Protein AF-A0A345NLR8-F1 (afdb_monomer_lite)

Structure (mmCIF, N/CA/C/O backbone):
data_AF-A0A345NLR8-F1
#
_entry.id   AF-A0A345NLR8-F1
#
loop_
_atom_site.group_PDB
_atom_site.id
_atom_site.type_symbol
_atom_site.label_atom_id
_atom_site.label_alt_id
_atom_site.label_comp_id
_atom_site.label_asym_id
_atom_site.label_entity_id
_atom_site.label_seq_id
_atom_site.pdbx_PDB_ins_code
_atom_site.Cartn_x
_atom_site.Cartn_y
_atom_site.Cartn_z
_atom_site.occupancy
_atom_site.B_iso_or_equiv
_atom_site.auth_seq_id
_atom_site.auth_comp_id
_atom_site.auth_asym_id
_atom_site.auth_atom_id
_atom_site.pdbx_PDB_model_num
ATOM 1 N N . MET A 1 1 ? 1.409 -66.056 56.161 1.00 39.25 1 MET A N 1
ATOM 2 C CA . MET A 1 1 ? 2.559 -65.195 56.512 1.00 39.25 1 MET A CA 1
ATOM 3 C C . MET A 1 1 ? 3.276 -64.847 55.218 1.00 39.25 1 MET A C 1
ATOM 5 O O . MET A 1 1 ? 3.763 -65.780 54.603 1.00 39.25 1 MET A O 1
ATOM 9 N N . GLY A 1 2 ? 3.352 -63.628 54.696 1.00 41.88 2 GLY A N 1
ATOM 10 C CA . GLY A 1 2 ? 2.744 -62.315 54.967 1.00 41.88 2 GLY A CA 1
ATOM 11 C C . GLY A 1 2 ? 2.538 -61.654 53.585 1.00 41.88 2 GLY A C 1
ATOM 12 O O . GLY A 1 2 ? 3.220 -62.029 52.636 1.00 41.88 2 GLY A O 1
ATOM 13 N N . ASP A 1 3 ? 1.421 -60.977 53.329 1.00 42.25 3 ASP A N 1
ATOM 14 C CA . ASP A 1 3 ? 1.178 -59.548 53.597 1.00 42.25 3 ASP A CA 1
ATOM 15 C C . ASP A 1 3 ? 2.163 -58.587 52.909 1.00 42.25 3 ASP A C 1
ATOM 17 O O . ASP A 1 3 ? 3.326 -58.572 53.297 1.00 42.25 3 ASP A O 1
ATOM 21 N N . ARG A 1 4 ? 1.589 -57.773 51.991 1.00 43.09 4 ARG A N 1
ATOM 22 C CA . ARG A 1 4 ? 1.799 -56.318 51.771 1.00 43.09 4 ARG A CA 1
ATOM 23 C C . ARG A 1 4 ? 3.220 -55.820 51.469 1.00 43.09 4 ARG A C 1
ATOM 25 O O . ARG A 1 4 ? 4.200 -56.389 51.905 1.00 43.09 4 ARG A O 1
ATOM 32 N N . ASP A 1 5 ? 3.482 -54.721 50.785 1.00 43.28 5 ASP A N 1
ATOM 33 C CA . ASP A 1 5 ? 2.782 -53.670 50.048 1.00 43.28 5 ASP A CA 1
ATOM 34 C C . ASP A 1 5 ? 3.920 -53.069 49.194 1.00 43.28 5 ASP A C 1
ATOM 36 O O . ASP A 1 5 ? 5.037 -52.973 49.690 1.00 43.28 5 ASP A O 1
ATOM 40 N N . GLU A 1 6 ? 3.686 -52.657 47.949 1.00 46.59 6 GLU A N 1
ATOM 41 C CA . GLU A 1 6 ? 4.057 -51.295 47.534 1.00 46.59 6 GLU A CA 1
ATOM 42 C C . GLU A 1 6 ? 3.595 -51.006 46.107 1.00 46.59 6 GLU A C 1
ATOM 44 O O . GLU A 1 6 ? 4.008 -51.600 45.110 1.00 46.59 6 GLU A O 1
ATOM 49 N N . MET A 1 7 ? 2.682 -50.046 46.064 1.00 44.41 7 MET A N 1
ATOM 50 C CA . MET A 1 7 ? 2.182 -49.369 44.892 1.00 44.41 7 MET A CA 1
ATOM 51 C C . MET A 1 7 ? 3.277 -48.462 44.328 1.00 44.41 7 MET A C 1
ATOM 53 O O . MET A 1 7 ? 3.795 -47.598 45.024 1.00 44.41 7 MET A O 1
ATOM 57 N N . GLY A 1 8 ? 3.531 -48.583 43.030 1.00 35.94 8 GLY A N 1
ATOM 58 C CA . GLY A 1 8 ? 4.193 -47.561 42.224 1.00 35.94 8 GLY A CA 1
ATOM 59 C C . GLY A 1 8 ? 3.226 -47.009 41.183 1.00 35.94 8 GLY A C 1
ATOM 60 O O . GLY A 1 8 ? 3.467 -47.134 39.986 1.00 35.94 8 GLY A O 1
ATOM 61 N N . ALA A 1 9 ? 2.098 -46.453 41.631 1.00 44.59 9 ALA A N 1
ATOM 62 C CA . ALA A 1 9 ? 1.168 -45.710 40.787 1.00 44.59 9 ALA A CA 1
ATOM 63 C C . ALA A 1 9 ? 1.793 -44.357 40.399 1.00 44.59 9 ALA A C 1
ATOM 65 O O . ALA A 1 9 ? 1.545 -43.329 41.022 1.00 44.59 9 ALA A O 1
ATOM 66 N N . GLY A 1 10 ? 2.629 -44.362 39.361 1.00 35.00 10 GLY A N 1
ATOM 67 C CA . GLY A 1 10 ? 3.091 -43.153 38.689 1.00 35.00 10 GLY A CA 1
ATOM 68 C C . GLY A 1 10 ? 2.010 -42.628 37.752 1.00 35.00 10 GLY A C 1
ATOM 69 O O . GLY A 1 10 ? 2.010 -42.939 36.562 1.00 35.00 10 GLY A O 1
ATOM 70 N N . GLY A 1 11 ? 1.077 -41.845 38.295 1.00 39.94 11 GLY A N 1
ATOM 71 C CA . GLY A 1 11 ? 0.142 -41.049 37.508 1.00 39.94 11 GLY A CA 1
ATOM 72 C C . GLY A 1 11 ? 0.908 -40.108 36.581 1.00 39.94 11 GLY A C 1
ATOM 73 O O . GLY A 1 11 ? 1.492 -39.121 37.023 1.00 39.94 11 GLY A O 1
ATOM 74 N N . ARG A 1 12 ? 0.905 -40.405 35.279 1.00 43.03 12 ARG A N 1
ATOM 75 C CA . ARG A 1 12 ? 1.342 -39.458 34.257 1.00 43.03 12 ARG A CA 1
ATOM 76 C C . ARG A 1 12 ? 0.187 -38.489 34.042 1.00 43.03 12 ARG A C 1
ATOM 78 O O . ARG A 1 12 ? -0.763 -38.783 33.322 1.00 43.03 12 ARG A O 1
ATOM 85 N N . ALA A 1 13 ? 0.251 -37.368 34.753 1.00 38.25 13 ALA A N 1
ATOM 86 C CA . ALA A 1 13 ? -0.569 -36.202 34.481 1.00 38.25 13 ALA A CA 1
ATOM 87 C C . ALA A 1 13 ? -0.490 -35.890 32.980 1.00 38.25 13 ALA A C 1
ATOM 89 O O . ALA A 1 13 ? 0.604 -35.781 32.421 1.00 38.25 13 ALA A O 1
ATOM 90 N N . ALA A 1 14 ? -1.650 -35.788 32.333 1.00 43.66 14 ALA A N 1
ATOM 91 C CA . ALA A 1 14 ? -1.771 -35.248 30.992 1.00 43.66 14 ALA A CA 1
ATOM 92 C C . ALA A 1 14 ? -1.303 -33.787 31.036 1.00 43.66 14 ALA A C 1
ATOM 94 O O . ALA A 1 14 ? -2.050 -32.890 31.426 1.00 43.66 14 ALA A O 1
ATOM 95 N N . ALA A 1 15 ? -0.030 -33.562 30.713 1.00 44.69 15 ALA A N 1
ATOM 96 C CA . ALA A 1 15 ? 0.481 -32.237 30.428 1.00 44.69 15 ALA A CA 1
ATOM 97 C C . ALA A 1 15 ? -0.252 -31.752 29.176 1.00 44.69 15 ALA A C 1
ATOM 99 O O . ALA A 1 15 ? -0.143 -32.367 28.118 1.00 44.69 15 ALA A O 1
ATOM 100 N N . GLY A 1 16 ? -1.070 -30.710 29.322 1.00 51.38 16 GLY A N 1
ATOM 101 C CA . GLY A 1 16 ? -1.771 -30.106 28.198 1.00 51.38 16 GLY A CA 1
ATOM 102 C C . GLY A 1 16 ? -0.753 -29.592 27.188 1.00 51.38 16 GLY A C 1
ATOM 103 O O . GLY A 1 16 ? -0.053 -28.622 27.469 1.00 51.38 16 GLY A O 1
ATOM 104 N N . GLU A 1 17 ? -0.657 -30.257 26.040 1.00 64.38 17 GLU A N 1
ATOM 105 C CA . GLU A 1 17 ? 0.145 -29.793 24.915 1.00 64.38 17 GLU A CA 1
ATOM 106 C C . GLU A 1 17 ? -0.401 -28.437 24.456 1.00 64.38 17 GLU A C 1
ATOM 108 O O . GLU A 1 17 ? -1.573 -28.300 24.092 1.00 64.38 17 GLU A O 1
ATOM 113 N N . THR A 1 18 ? 0.436 -27.403 24.525 1.00 74.69 18 THR A N 1
ATOM 114 C CA . THR A 1 18 ? 0.101 -26.084 23.993 1.00 74.69 18 THR A CA 1
ATOM 115 C C . THR A 1 18 ? 0.010 -26.197 22.477 1.00 74.69 18 THR A C 1
ATOM 117 O O . THR A 1 18 ? 1.004 -26.481 21.812 1.00 74.69 18 THR A O 1
ATOM 120 N N . GLN A 1 19 ? -1.184 -25.992 21.925 1.00 80.88 19 GLN A N 1
ATOM 121 C CA . GLN A 1 19 ? -1.365 -25.940 20.479 1.00 80.88 19 GLN A CA 1
ATOM 122 C C . GLN A 1 19 ? -0.870 -24.596 19.943 1.00 80.88 19 GLN A C 1
ATOM 124 O O . GLN A 1 19 ? -1.149 -23.547 20.528 1.00 80.88 19 GLN A O 1
ATOM 129 N N . TYR A 1 20 ? -0.160 -24.635 18.818 1.00 89.56 20 TYR A N 1
ATOM 130 C CA . TYR A 1 20 ? 0.345 -23.451 18.131 1.00 89.56 20 TYR A CA 1
ATOM 131 C C . TYR A 1 20 ? -0.359 -23.268 16.785 1.00 89.56 20 TYR A C 1
ATOM 133 O O . TYR A 1 20 ? -0.704 -24.238 16.109 1.00 89.56 20 TYR A O 1
ATOM 141 N N . GLU A 1 21 ? -0.556 -22.015 16.401 1.00 91.06 21 GLU A N 1
ATOM 142 C CA . GLU A 1 21 ? -0.807 -21.589 15.025 1.00 91.06 21 GLU A CA 1
ATOM 143 C C . GLU A 1 21 ? 0.512 -21.180 14.390 1.00 91.06 21 GLU A C 1
ATOM 145 O O . GLU A 1 21 ? 1.406 -20.694 15.081 1.00 91.06 21 GLU A O 1
ATOM 150 N N . THR A 1 22 ? 0.649 -21.395 13.084 1.00 94.38 22 THR A N 1
ATOM 151 C CA . THR A 1 22 ? 1.839 -21.024 12.313 1.00 94.38 22 THR A CA 1
ATOM 152 C C . THR A 1 22 ? 1.415 -20.192 11.114 1.00 94.38 22 THR A C 1
ATOM 154 O O . THR A 1 22 ? 0.422 -20.514 10.466 1.00 94.38 22 THR A O 1
ATOM 157 N N . LYS A 1 23 ? 2.166 -19.130 10.825 1.00 92.62 23 LYS A N 1
ATOM 158 C CA . LYS A 1 23 ? 1.956 -18.254 9.671 1.00 92.62 23 LYS A CA 1
ATOM 159 C C . LYS A 1 23 ? 3.277 -18.054 8.947 1.00 92.62 23 LYS A C 1
ATOM 161 O O . LYS A 1 23 ? 4.311 -17.891 9.586 1.00 92.62 23 LYS A O 1
ATOM 166 N N . VAL A 1 24 ? 3.238 -18.073 7.621 1.00 93.06 24 VAL A N 1
ATOM 167 C CA . VAL A 1 24 ? 4.392 -17.763 6.775 1.00 93.06 24 VAL A CA 1
ATOM 168 C C . VAL A 1 24 ? 4.165 -16.391 6.163 1.00 93.06 24 VAL A C 1
ATOM 170 O O . VAL A 1 24 ? 3.097 -16.124 5.621 1.00 93.06 24 VAL A O 1
ATOM 173 N N . VAL A 1 25 ? 5.163 -15.526 6.275 1.00 89.00 25 VAL A N 1
ATOM 174 C CA . VAL A 1 25 ? 5.154 -14.151 5.776 1.00 89.00 25 VAL A CA 1
ATOM 175 C C . VAL A 1 25 ? 6.381 -13.962 4.895 1.00 89.00 25 VAL A C 1
ATOM 177 O O . VAL A 1 25 ? 7.411 -14.592 5.125 1.00 89.00 25 VAL A O 1
ATOM 180 N N . GLN A 1 26 ? 6.287 -13.120 3.873 1.00 85.06 26 GLN A N 1
ATOM 181 C CA . GLN A 1 26 ? 7.445 -12.685 3.101 1.00 85.06 26 GLN A CA 1
ATOM 182 C C . GLN A 1 26 ? 7.739 -11.226 3.434 1.00 85.06 26 GLN A C 1
ATOM 184 O O . GLN A 1 26 ? 6.831 -10.407 3.480 1.00 85.06 26 GLN A O 1
ATOM 189 N N . ALA A 1 27 ? 9.005 -10.916 3.680 1.00 80.19 27 ALA A N 1
ATOM 190 C CA . ALA A 1 27 ? 9.490 -9.553 3.832 1.00 80.19 27 ALA A CA 1
ATOM 191 C C . ALA A 1 27 ? 10.493 -9.266 2.716 1.00 80.19 27 ALA A C 1
ATOM 193 O O . ALA A 1 27 ? 11.273 -10.147 2.348 1.00 80.19 27 ALA A O 1
ATOM 194 N N . ILE A 1 28 ? 10.496 -8.053 2.167 1.00 80.88 28 ILE A N 1
ATOM 195 C CA . ILE A 1 28 ? 11.560 -7.643 1.245 1.00 80.88 28 ILE A CA 1
ATOM 196 C C . ILE A 1 28 ? 12.869 -7.575 2.035 1.00 80.88 28 ILE A C 1
ATOM 198 O O . ILE A 1 28 ? 12.890 -7.183 3.207 1.00 80.88 28 ILE A O 1
ATOM 202 N N . ARG A 1 29 ? 13.967 -7.988 1.409 1.00 80.56 29 ARG A N 1
ATOM 203 C CA . ARG A 1 29 ? 15.279 -8.015 2.044 1.00 80.56 29 ARG A CA 1
ATOM 204 C C . ARG A 1 29 ? 15.648 -6.638 2.597 1.00 80.56 29 ARG A C 1
ATOM 206 O O . ARG A 1 29 ? 15.556 -5.639 1.894 1.00 80.56 29 ARG A O 1
ATOM 213 N N . GLY A 1 30 ? 16.073 -6.596 3.856 1.00 78.81 30 GLY A N 1
ATOM 214 C CA . GLY A 1 30 ? 16.340 -5.360 4.595 1.00 78.81 30 GLY A CA 1
ATOM 215 C C . GLY A 1 30 ? 15.168 -4.867 5.453 1.00 78.81 30 GLY A C 1
ATOM 216 O O . GLY A 1 30 ? 15.390 -4.048 6.343 1.00 78.81 30 GLY A O 1
ATOM 217 N N . THR A 1 31 ? 13.949 -5.385 5.261 1.00 78.38 31 THR A N 1
ATOM 218 C CA . THR A 1 31 ? 12.757 -5.017 6.056 1.00 78.38 31 THR A CA 1
ATOM 219 C C . THR A 1 31 ? 12.362 -6.075 7.098 1.00 78.38 31 THR A C 1
ATOM 221 O O . THR A 1 31 ? 11.352 -5.935 7.787 1.00 78.38 31 THR A O 1
ATOM 224 N N . GLU A 1 32 ? 13.166 -7.127 7.283 1.00 88.31 32 GLU A N 1
ATOM 225 C CA . GLU A 1 32 ? 12.800 -8.286 8.110 1.00 88.31 32 GLU A CA 1
ATOM 226 C C . GLU A 1 32 ? 12.575 -7.921 9.577 1.00 88.31 32 GLU A C 1
ATOM 228 O O . GLU A 1 32 ? 11.650 -8.432 10.201 1.00 88.31 32 GLU A O 1
ATOM 233 N N . LYS A 1 33 ? 13.370 -6.995 10.129 1.00 84.69 33 LYS A N 1
ATOM 234 C CA . LYS A 1 33 ? 13.200 -6.536 11.517 1.00 84.69 33 LYS A CA 1
ATOM 235 C C . LYS A 1 33 ? 11.863 -5.831 11.744 1.00 84.69 33 LYS A C 1
ATOM 237 O O . LYS A 1 33 ? 11.299 -5.961 12.826 1.00 84.69 33 LYS A O 1
ATOM 242 N N . ARG A 1 34 ? 11.356 -5.108 10.738 1.00 75.31 34 ARG A N 1
ATOM 243 C CA . ARG A 1 34 ? 10.047 -4.442 10.810 1.00 75.31 34 ARG A CA 1
ATOM 244 C C . ARG A 1 34 ? 8.920 -5.454 10.737 1.00 75.31 34 ARG A C 1
ATOM 246 O O . ARG A 1 34 ? 8.038 -5.437 11.589 1.00 75.31 34 ARG A O 1
ATOM 253 N N . ALA A 1 35 ? 9.001 -6.385 9.786 1.00 82.50 35 ALA A N 1
ATOM 254 C CA . ALA A 1 35 ? 8.059 -7.495 9.715 1.00 82.50 35 ALA A CA 1
ATOM 255 C C . ALA A 1 35 ? 8.037 -8.266 11.047 1.00 82.50 35 ALA A C 1
ATOM 257 O O . ALA A 1 35 ? 6.972 -8.499 11.612 1.00 82.50 35 ALA A O 1
ATOM 258 N N . GLU A 1 36 ? 9.206 -8.583 11.610 1.00 91.38 36 GLU A N 1
ATOM 259 C CA . GLU A 1 36 ? 9.311 -9.217 12.923 1.00 91.38 36 GLU A CA 1
ATOM 260 C C . GLU A 1 36 ? 8.641 -8.390 14.029 1.00 91.38 36 GLU A C 1
ATOM 262 O O . GLU A 1 36 ? 7.854 -8.939 14.798 1.00 91.38 36 GLU A O 1
ATOM 267 N N . ALA A 1 37 ? 8.911 -7.083 14.106 1.00 85.12 37 ALA A N 1
ATOM 268 C CA . ALA A 1 37 ? 8.312 -6.198 15.102 1.00 85.12 37 ALA A CA 1
ATOM 269 C C . ALA A 1 37 ? 6.778 -6.135 14.983 1.00 85.12 37 ALA A C 1
ATOM 271 O O . ALA A 1 37 ? 6.094 -6.301 15.998 1.00 85.12 37 ALA A O 1
ATOM 272 N N . LYS A 1 38 ? 6.235 -5.991 13.760 1.00 85.88 38 LYS A N 1
ATOM 273 C CA . LYS A 1 38 ? 4.783 -6.006 13.487 1.00 85.88 38 LYS A CA 1
ATOM 274 C C . LYS A 1 38 ? 4.149 -7.298 14.002 1.00 85.88 38 LYS A C 1
ATOM 276 O O . LYS A 1 38 ? 3.213 -7.262 14.801 1.00 85.88 38 LYS A O 1
ATOM 281 N N . TRP A 1 39 ? 4.695 -8.453 13.623 1.00 91.75 39 TRP A N 1
ATOM 282 C CA . TRP A 1 39 ? 4.140 -9.745 14.038 1.00 91.75 39 TRP A CA 1
ATOM 283 C C . TRP A 1 39 ? 4.299 -9.991 15.545 1.00 91.75 39 TRP A C 1
ATOM 285 O O . TRP A 1 39 ? 3.368 -10.490 16.182 1.00 91.75 39 TRP A O 1
ATOM 295 N N . ARG A 1 40 ? 5.404 -9.551 16.162 1.00 90.69 40 ARG A N 1
ATOM 296 C CA . ARG A 1 40 ? 5.587 -9.619 17.624 1.00 90.69 40 ARG A CA 1
ATOM 297 C C . ARG A 1 40 ? 4.583 -8.765 18.389 1.00 90.69 40 ARG A C 1
ATOM 299 O O . ARG A 1 40 ? 4.052 -9.247 19.389 1.00 90.69 40 ARG A O 1
ATOM 306 N N . LYS A 1 41 ? 4.257 -7.561 17.905 1.00 82.75 41 LYS A N 1
ATOM 307 C CA . LYS A 1 41 ? 3.194 -6.708 18.475 1.00 82.75 41 LYS A CA 1
ATOM 308 C C . LYS A 1 41 ? 1.839 -7.431 18.485 1.00 82.75 41 LYS A C 1
ATOM 310 O O . LYS A 1 41 ? 1.094 -7.323 19.451 1.00 82.75 41 LYS A O 1
ATOM 315 N N . GLN A 1 42 ? 1.567 -8.255 17.472 1.00 82.00 42 GLN A N 1
ATOM 316 C CA . GLN A 1 42 ? 0.352 -9.078 17.353 1.00 82.00 42 GLN A CA 1
ATOM 317 C C . GLN A 1 42 ? 0.417 -10.429 18.107 1.00 82.00 42 GLN A C 1
ATOM 319 O O . GLN A 1 42 ? -0.424 -11.321 17.919 1.00 82.00 42 GLN A O 1
ATOM 324 N N . GLY A 1 43 ? 1.428 -10.611 18.960 1.00 89.75 43 GLY A N 1
ATOM 325 C CA . GLY A 1 43 ? 1.617 -11.810 19.775 1.00 89.75 43 GLY A CA 1
ATOM 326 C C . GLY A 1 43 ? 2.204 -13.006 19.023 1.00 89.75 43 GLY A C 1
ATOM 327 O O . GLY A 1 43 ? 2.164 -14.120 19.543 1.00 89.75 43 GLY A O 1
ATOM 328 N N . TRP A 1 44 ? 2.731 -12.811 17.814 1.00 95.69 44 TRP A N 1
ATOM 329 C CA . TRP A 1 44 ? 3.424 -13.859 17.071 1.00 95.69 44 TRP A CA 1
ATOM 330 C C . TRP A 1 44 ? 4.918 -13.899 17.411 1.00 95.69 44 TRP A C 1
ATOM 332 O O . TRP A 1 44 ? 5.565 -12.885 17.638 1.00 95.69 44 TRP A O 1
ATOM 342 N N . GLU A 1 45 ? 5.496 -15.091 17.414 1.00 95.38 45 GLU A N 1
ATOM 343 C CA . GLU A 1 45 ? 6.906 -15.349 17.694 1.00 95.38 45 GLU A CA 1
ATOM 344 C C . GLU A 1 45 ? 7.593 -15.872 16.429 1.00 95.38 45 GLU A C 1
ATOM 346 O O . GLU A 1 45 ? 7.089 -16.798 15.794 1.00 95.38 45 GLU A O 1
ATOM 351 N N . LEU A 1 46 ? 8.742 -15.304 16.057 1.00 96.69 46 LEU A N 1
ATOM 352 C CA . LEU A 1 46 ? 9.521 -15.776 14.912 1.00 96.69 46 LEU A CA 1
ATOM 353 C C . LEU A 1 46 ? 10.111 -17.168 15.199 1.00 96.69 46 LEU A C 1
ATOM 355 O O . LEU A 1 46 ? 10.770 -17.378 16.214 1.00 96.69 46 LEU A O 1
ATOM 359 N N . VAL A 1 47 ? 9.883 -18.116 14.290 1.00 97.44 47 VAL A N 1
ATOM 360 C CA . VAL A 1 47 ? 10.351 -19.511 14.374 1.00 97.44 47 VAL A CA 1
ATOM 361 C C . VAL A 1 47 ? 11.522 -19.758 13.439 1.00 97.44 47 VAL A C 1
ATOM 363 O O . VAL A 1 47 ? 12.507 -20.381 13.829 1.00 97.44 47 VAL A O 1
ATOM 366 N N . SER A 1 48 ? 11.404 -19.305 12.193 1.00 96.06 48 SER A N 1
ATOM 367 C CA . SER A 1 48 ? 12.450 -19.463 11.189 1.00 96.06 48 SER A CA 1
ATOM 368 C C . SER A 1 48 ? 12.443 -18.311 10.199 1.00 96.06 48 SER A C 1
ATOM 370 O O . SER A 1 48 ? 11.426 -17.654 9.979 1.00 96.06 48 SER A O 1
ATOM 372 N N . GLN A 1 49 ? 13.604 -18.091 9.598 1.00 97.12 49 GLN A N 1
ATOM 373 C CA . GLN A 1 49 ? 13.836 -17.092 8.575 1.00 97.12 49 GLN A CA 1
ATOM 374 C C . GLN A 1 49 ? 14.668 -17.747 7.470 1.00 97.12 49 GLN A C 1
ATOM 376 O O . GLN A 1 49 ? 15.742 -18.277 7.751 1.00 97.12 49 GLN A O 1
ATOM 381 N N . ASP A 1 50 ? 14.161 -17.727 6.241 1.00 95.31 50 ASP A N 1
ATOM 382 C CA . ASP A 1 50 ? 14.830 -18.221 5.040 1.00 95.31 50 ASP A CA 1
ATOM 383 C C . ASP A 1 50 ? 15.111 -17.039 4.095 1.00 95.31 50 ASP A C 1
ATOM 385 O O . ASP A 1 50 ? 14.195 -16.540 3.427 1.00 95.31 50 ASP A O 1
ATOM 389 N N . PRO A 1 51 ? 16.343 -16.500 4.108 1.00 91.31 51 PRO A N 1
ATOM 390 C CA . PRO A 1 51 ? 16.705 -15.352 3.292 1.00 91.31 51 PRO A CA 1
ATOM 391 C C . PRO A 1 51 ? 16.882 -15.761 1.823 1.00 91.31 51 PRO A C 1
ATOM 393 O O . PRO A 1 51 ? 17.845 -16.437 1.461 1.00 91.31 51 PRO A O 1
ATOM 396 N N . GLY A 1 52 ? 15.974 -15.300 0.963 1.00 86.06 52 GLY A N 1
ATOM 397 C CA . GLY A 1 52 ? 16.112 -15.372 -0.490 1.00 86.06 52 GLY A CA 1
ATOM 398 C C . GLY A 1 52 ? 16.850 -14.161 -1.072 1.00 86.06 52 GLY A C 1
ATOM 399 O O . GLY A 1 52 ? 17.400 -13.327 -0.353 1.00 86.06 52 GLY A O 1
ATOM 400 N N . THR A 1 53 ? 16.867 -14.053 -2.404 1.00 80.25 53 THR A N 1
ATOM 401 C CA . THR A 1 53 ? 17.582 -12.972 -3.108 1.00 80.25 53 THR A CA 1
ATOM 402 C C . THR A 1 53 ? 16.962 -11.599 -2.832 1.00 80.25 53 THR A C 1
ATOM 404 O O . THR A 1 53 ? 17.647 -10.725 -2.303 1.00 80.25 53 THR A O 1
ATOM 407 N N . LEU A 1 54 ? 15.664 -11.450 -3.132 1.00 76.62 54 LEU A N 1
ATOM 408 C CA . LEU A 1 54 ? 14.891 -10.212 -2.948 1.00 76.62 54 LEU A CA 1
ATOM 409 C C . LEU A 1 54 ? 13.968 -10.272 -1.725 1.00 76.62 54 LEU A C 1
ATOM 411 O O . LEU A 1 54 ? 13.669 -9.254 -1.108 1.00 76.62 54 LEU A O 1
ATOM 415 N N . ARG A 1 55 ? 13.490 -11.470 -1.383 1.00 82.19 55 ARG A N 1
ATOM 416 C CA . ARG A 1 55 ? 12.518 -11.689 -0.313 1.00 82.19 55 ARG A CA 1
ATOM 417 C C . ARG A 1 55 ? 13.058 -12.686 0.690 1.00 82.19 55 ARG A C 1
ATOM 419 O O . ARG A 1 55 ? 13.623 -13.709 0.313 1.00 82.19 55 ARG A O 1
ATOM 426 N N . THR A 1 56 ? 12.805 -12.407 1.952 1.00 89.94 56 THR A N 1
ATOM 427 C CA . THR A 1 56 ? 13.068 -13.292 3.070 1.00 89.94 56 THR A CA 1
ATOM 428 C C . THR A 1 56 ? 11.745 -13.882 3.535 1.00 89.94 56 THR A C 1
ATOM 430 O O . THR A 1 56 ? 10.821 -13.158 3.905 1.00 89.94 56 THR A O 1
ATOM 433 N N . GLN A 1 57 ? 11.636 -15.206 3.504 1.00 92.31 57 GLN A N 1
ATOM 434 C CA . GLN A 1 57 ? 10.480 -15.901 4.050 1.00 92.31 57 GLN A CA 1
ATOM 435 C C . GLN A 1 57 ? 10.656 -16.047 5.564 1.00 92.31 57 GLN A C 1
ATOM 437 O O . GLN A 1 57 ? 11.691 -16.497 6.041 1.00 92.31 57 GLN A O 1
ATOM 442 N N . MET A 1 58 ? 9.649 -15.665 6.338 1.00 96.81 58 MET A N 1
ATOM 443 C CA . MET A 1 58 ? 9.655 -15.692 7.797 1.00 96.81 58 MET A CA 1
ATOM 444 C C . MET A 1 58 ? 8.476 -16.530 8.278 1.00 96.81 58 MET A C 1
ATOM 446 O O . MET A 1 58 ? 7.330 -16.277 7.913 1.00 96.81 58 MET A O 1
ATOM 450 N N . THR A 1 59 ? 8.745 -17.545 9.092 1.00 94.75 59 THR A N 1
ATOM 451 C CA . THR A 1 59 ? 7.707 -18.380 9.701 1.00 94.75 59 THR A CA 1
ATOM 452 C C . THR A 1 59 ? 7.518 -17.952 11.142 1.00 94.75 59 THR A C 1
ATOM 454 O O . THR A 1 59 ? 8.461 -17.988 11.928 1.00 94.75 59 THR A O 1
ATOM 457 N N . PHE A 1 60 ? 6.296 -17.591 11.503 1.00 97.06 60 PHE A N 1
ATOM 458 C CA . PHE A 1 60 ? 5.905 -17.186 12.842 1.00 97.06 60 PHE A CA 1
ATOM 459 C C . PHE A 1 60 ? 4.981 -18.219 13.482 1.00 97.06 60 PHE A C 1
ATOM 461 O O . PHE A 1 60 ? 4.246 -18.915 12.783 1.00 97.06 60 PHE A O 1
ATOM 468 N N . ARG A 1 61 ? 4.961 -18.287 14.815 1.00 95.75 61 ARG A N 1
ATOM 469 C CA . ARG A 1 61 ? 3.991 -19.073 15.585 1.00 95.75 61 ARG A CA 1
ATOM 470 C C . ARG A 1 61 ? 3.345 -18.264 16.698 1.00 95.75 61 ARG A C 1
ATOM 472 O O . ARG A 1 61 ? 3.972 -17.379 17.261 1.00 95.75 61 ARG A O 1
ATOM 479 N N . ARG A 1 62 ? 2.127 -18.622 17.083 1.00 93.38 62 ARG A N 1
ATOM 480 C CA . ARG A 1 62 ? 1.444 -18.078 18.266 1.00 93.38 62 ARG A CA 1
ATOM 481 C C . ARG A 1 62 ? 0.699 -19.196 18.979 1.00 93.38 62 ARG A C 1
ATOM 483 O O . ARG A 1 62 ? 0.302 -20.170 18.345 1.00 93.38 62 ARG A O 1
ATOM 490 N N . THR A 1 63 ? 0.535 -19.110 20.295 1.00 90.00 63 THR A N 1
ATOM 491 C CA . THR A 1 63 ? -0.287 -20.079 21.030 1.00 90.00 63 THR A CA 1
ATOM 492 C C . THR A 1 63 ? -1.751 -19.906 20.638 1.00 90.00 63 THR A C 1
ATOM 494 O O . THR A 1 63 ? -2.254 -18.784 20.593 1.00 90.00 63 THR A O 1
ATOM 497 N N . LYS A 1 64 ? -2.457 -21.007 20.356 1.00 78.06 64 LYS A N 1
ATOM 498 C CA . LYS A 1 64 ? -3.906 -20.935 20.158 1.00 78.06 64 LYS A CA 1
ATOM 499 C C . LYS A 1 64 ? -4.532 -20.412 21.446 1.00 78.06 64 LYS A C 1
ATOM 501 O O . LYS A 1 64 ? -4.318 -21.044 22.492 1.00 78.06 64 LYS A O 1
ATOM 506 N N . PRO A 1 65 ? -5.286 -19.299 21.418 1.00 61.69 65 PRO A N 1
ATOM 507 C CA . PRO A 1 65 ? -6.040 -18.902 22.590 1.00 61.69 65 PRO A CA 1
ATOM 508 C C . PRO A 1 65 ? -6.953 -20.074 22.943 1.00 61.69 65 PRO A C 1
ATOM 510 O O . PRO A 1 65 ? -7.694 -20.584 22.100 1.00 61.69 65 PRO A O 1
ATOM 513 N N . LYS A 1 66 ? -6.852 -20.564 24.183 1.00 59.03 66 LYS A N 1
ATOM 514 C CA . LYS A 1 66 ? -7.787 -21.569 24.690 1.00 59.03 66 LYS A CA 1
ATOM 515 C C . LYS A 1 66 ? -9.165 -20.925 24.624 1.00 59.03 66 LYS A C 1
ATOM 517 O O . LYS A 1 66 ? -9.450 -20.012 25.392 1.00 59.03 66 LYS A O 1
ATOM 522 N N . THR A 1 67 ? -9.978 -21.349 23.664 1.00 52.50 67 THR A N 1
ATOM 523 C CA . THR A 1 67 ? -11.294 -20.766 23.407 1.00 52.50 67 THR A CA 1
ATOM 524 C C . THR A 1 67 ? -12.135 -20.796 24.681 1.00 52.50 67 THR A C 1
ATOM 526 O O . THR A 1 67 ? -12.055 -21.753 25.456 1.00 52.50 67 THR A O 1
ATOM 529 N N . LEU A 1 68 ? -12.959 -19.763 24.894 1.00 54.41 68 LEU A N 1
ATOM 530 C CA . LEU A 1 68 ? -13.896 -19.639 26.022 1.00 54.41 68 LEU A CA 1
ATOM 531 C C . LEU A 1 68 ? -14.733 -20.911 26.252 1.00 54.41 68 LEU A C 1
ATOM 533 O O . LEU A 1 68 ? -15.040 -21.244 27.393 1.00 54.41 68 LEU A O 1
ATOM 537 N N . GLY A 1 69 ? -15.009 -21.691 25.200 1.00 55.59 69 GLY A N 1
ATOM 538 C CA . GLY A 1 69 ? -15.645 -23.009 25.302 1.00 55.59 69 GLY A CA 1
ATOM 539 C C . GLY A 1 69 ? -14.890 -24.014 26.186 1.00 55.59 69 GLY A C 1
ATOM 540 O O . GLY A 1 69 ? -15.517 -24.823 26.863 1.00 55.59 69 GLY A O 1
ATOM 541 N N . THR A 1 70 ? -13.561 -23.929 26.265 1.00 56.00 70 THR A N 1
ATOM 542 C CA . THR A 1 70 ? -12.729 -24.774 27.139 1.00 56.00 70 THR A CA 1
ATOM 543 C C . THR A 1 70 ? -12.882 -24.375 28.612 1.00 56.00 70 THR A C 1
ATOM 545 O O . THR A 1 70 ? -13.010 -25.242 29.478 1.00 56.00 70 THR A O 1
ATOM 548 N N . TYR A 1 71 ? -12.950 -23.070 28.898 1.00 55.66 71 TYR A N 1
ATOM 549 C CA . TYR A 1 71 ? -13.192 -22.546 30.248 1.00 55.66 71 TYR A CA 1
ATOM 550 C C . TYR A 1 71 ? -14.635 -22.785 30.709 1.00 55.66 71 TYR A C 1
ATOM 552 O O . TYR A 1 71 ? -14.855 -23.190 31.851 1.00 55.66 71 TYR A O 1
ATOM 560 N N . LEU A 1 72 ? -15.616 -22.637 29.815 1.00 55.88 72 LEU A N 1
ATOM 561 C CA . LEU A 1 72 ? -17.017 -22.964 30.089 1.00 55.88 72 LEU A CA 1
ATOM 562 C C . LEU A 1 72 ? -17.220 -24.470 30.299 1.00 55.88 72 LEU A C 1
ATOM 564 O O . LEU A 1 72 ? -17.952 -24.860 31.206 1.00 55.88 72 LEU A O 1
ATOM 568 N N . ALA A 1 73 ? -16.532 -25.332 29.546 1.00 55.44 73 ALA A N 1
ATOM 569 C CA . ALA A 1 73 ? -16.584 -26.780 29.754 1.00 55.44 73 ALA A CA 1
ATOM 570 C C . ALA A 1 73 ? -15.956 -27.206 31.097 1.00 55.44 73 ALA A C 1
ATOM 572 O O . ALA A 1 73 ? -16.510 -28.063 31.797 1.00 55.44 73 ALA A O 1
ATOM 573 N N . GLN A 1 74 ? -14.839 -26.591 31.504 1.00 58.12 74 GLN A N 1
ATOM 574 C CA . GLN A 1 74 ? -14.239 -26.817 32.827 1.00 58.12 74 GLN A CA 1
ATOM 575 C C . GLN A 1 74 ? -15.104 -26.267 33.973 1.00 58.12 74 GLN A C 1
ATOM 577 O O . GLN A 1 74 ? -15.269 -26.938 34.992 1.00 58.12 74 GLN A O 1
ATOM 582 N N . GLY A 1 75 ? -15.723 -25.096 33.801 1.00 57.78 75 GLY A N 1
ATOM 583 C CA . GLY A 1 75 ? -16.663 -24.533 34.776 1.00 57.78 75 GLY A CA 1
ATOM 584 C C . GLY A 1 75 ? -17.938 -25.370 34.912 1.00 57.78 75 GLY A C 1
ATOM 585 O O . GLY A 1 75 ? -18.381 -25.658 36.023 1.00 57.78 75 GLY A O 1
ATOM 586 N N . TYR A 1 76 ? -18.497 -25.840 33.794 1.00 59.78 76 TYR A N 1
ATOM 587 C CA . TYR A 1 76 ? -19.709 -26.659 33.770 1.00 59.78 76 TYR A CA 1
ATOM 588 C C . TYR A 1 76 ? -19.502 -28.034 34.414 1.00 59.78 76 TYR A C 1
ATOM 590 O O . TYR A 1 76 ? -20.355 -28.502 35.169 1.00 59.78 76 TYR A O 1
ATOM 598 N N . THR A 1 77 ? -18.358 -28.680 34.171 1.00 58.41 77 THR A N 1
ATOM 599 C CA . THR A 1 77 ? -18.036 -29.979 34.789 1.00 58.41 77 THR A CA 1
ATOM 600 C C . THR A 1 77 ? -17.821 -29.863 36.298 1.00 58.41 77 THR A C 1
ATOM 602 O O . THR A 1 77 ? -18.359 -30.682 37.048 1.00 58.41 77 THR A O 1
ATOM 605 N N . ALA A 1 78 ? -17.146 -28.808 36.766 1.00 59.34 78 ALA A N 1
ATOM 606 C CA . ALA A 1 78 ? -17.026 -28.510 38.193 1.00 59.34 78 ALA A CA 1
ATOM 607 C C . ALA A 1 78 ? -18.387 -28.163 38.831 1.00 59.34 78 ALA A C 1
ATOM 609 O O . ALA A 1 78 ? -18.697 -28.623 39.933 1.00 59.34 78 ALA A O 1
ATOM 610 N N . PHE A 1 79 ? -19.245 -27.423 38.119 1.00 58.03 79 PHE A N 1
ATOM 611 C CA . PHE A 1 79 ? -20.578 -27.058 38.596 1.00 58.03 79 PHE A CA 1
ATOM 612 C C . PHE A 1 79 ? -21.508 -28.272 38.716 1.00 58.03 79 PHE A C 1
ATOM 614 O O . PHE A 1 79 ? -22.230 -28.409 39.704 1.00 58.03 79 PHE A O 1
ATOM 621 N N . ARG A 1 80 ? -21.466 -29.208 37.760 1.00 61.25 80 ARG A N 1
ATOM 622 C CA . ARG A 1 80 ? -22.338 -30.395 37.734 1.00 61.25 80 ARG A CA 1
ATOM 623 C C . ARG A 1 80 ? -21.994 -31.436 38.810 1.00 61.25 80 ARG A C 1
ATOM 625 O O . ARG A 1 80 ? -22.853 -32.241 39.160 1.00 61.25 80 ARG A O 1
ATOM 632 N N . GLY A 1 81 ? -20.778 -31.386 39.361 1.00 59.12 81 GLY A N 1
ATOM 633 C CA . GLY A 1 81 ? -20.345 -32.200 40.504 1.00 59.12 81 GLY A CA 1
ATOM 634 C C . GLY A 1 81 ? -20.767 -31.660 41.879 1.00 59.12 81 GLY A C 1
ATOM 635 O O . GLY A 1 81 ? -20.661 -32.375 42.878 1.00 59.12 81 GLY A O 1
ATOM 636 N N . LEU A 1 82 ? -21.260 -30.419 41.963 1.00 59.34 82 LEU A N 1
ATOM 637 C CA . LEU A 1 82 ? -21.748 -29.835 43.216 1.00 59.34 82 LEU A CA 1
ATOM 638 C C . LEU A 1 82 ? -23.101 -30.440 43.615 1.00 59.34 82 LEU A C 1
ATOM 640 O O . LEU A 1 82 ? -23.965 -30.712 42.783 1.00 59.34 82 LEU A O 1
ATOM 644 N N . ARG A 1 83 ? -23.329 -30.608 44.924 1.00 59.53 83 ARG A N 1
ATOM 645 C CA . ARG A 1 83 ? -24.633 -31.045 45.447 1.00 59.53 83 ARG A CA 1
ATOM 646 C C . ARG A 1 83 ? -25.733 -30.048 45.030 1.00 59.53 83 ARG A C 1
ATOM 648 O O . ARG A 1 83 ? -25.495 -28.839 45.059 1.00 59.53 83 ARG A O 1
ATOM 655 N N . PRO A 1 84 ? -26.966 -30.505 44.748 1.00 62.88 84 PRO A N 1
ATOM 656 C CA . PRO A 1 84 ? -28.026 -29.668 44.167 1.00 62.88 84 PRO A CA 1
ATOM 657 C C . PRO A 1 84 ? -28.431 -28.449 45.016 1.00 62.88 84 PRO A C 1
ATOM 659 O O . PRO A 1 84 ? -28.890 -27.445 44.478 1.00 62.88 84 PRO A O 1
ATOM 662 N N . LYS A 1 85 ? -28.236 -28.485 46.342 1.00 56.19 85 LYS A N 1
ATOM 663 C CA . LYS A 1 85 ? -28.449 -27.307 47.206 1.00 56.19 85 LYS A CA 1
ATOM 664 C C . LYS A 1 85 ? -27.346 -26.253 47.043 1.00 56.19 85 LYS A C 1
ATOM 666 O O . LYS A 1 85 ? -27.639 -25.067 47.082 1.00 56.19 85 LYS A O 1
ATOM 671 N N . THR A 1 86 ? -26.106 -26.676 46.814 1.00 57.41 86 THR A N 1
ATOM 672 C CA . THR A 1 86 ? -24.940 -25.797 46.643 1.00 57.41 86 THR A CA 1
ATOM 673 C C . THR A 1 86 ? -24.926 -25.147 45.259 1.00 57.41 86 THR A C 1
ATOM 675 O O . THR A 1 86 ? -24.585 -23.976 45.147 1.00 57.41 86 THR A O 1
ATOM 678 N N . GLN A 1 87 ? -25.395 -25.854 44.223 1.00 55.62 87 GLN A N 1
ATOM 679 C CA . GLN A 1 87 ? -25.587 -25.293 42.875 1.00 55.62 87 GLN A CA 1
ATOM 680 C C . GLN A 1 87 ? -26.537 -24.087 42.873 1.00 55.62 87 GLN A C 1
ATOM 682 O O . GLN A 1 87 ? -26.247 -23.082 42.233 1.00 55.62 87 GLN A O 1
ATOM 687 N N . ARG A 1 88 ? -27.643 -24.155 43.631 1.00 59.31 88 ARG A N 1
ATOM 688 C CA . ARG A 1 88 ? -28.605 -23.044 43.747 1.00 59.31 88 ARG A CA 1
ATOM 689 C C . ARG A 1 88 ? -28.012 -21.823 44.451 1.00 59.31 88 ARG A C 1
ATOM 691 O O . ARG A 1 88 ? -28.287 -20.706 44.039 1.00 59.31 88 ARG A O 1
ATOM 698 N N . VAL A 1 89 ? -27.183 -22.036 45.475 1.00 59.50 89 VAL A N 1
ATOM 699 C CA . VAL A 1 89 ? -26.510 -20.950 46.208 1.00 59.50 89 VAL A CA 1
ATOM 700 C C . VAL A 1 89 ? -25.451 -20.270 45.339 1.00 59.50 89 VAL A C 1
ATOM 702 O O . VAL A 1 89 ? -25.391 -19.048 45.311 1.00 59.50 89 VAL A O 1
ATOM 705 N N . VAL A 1 90 ? -24.660 -21.039 44.582 1.00 56.88 90 VAL A N 1
ATOM 706 C CA . VAL A 1 90 ? -23.639 -20.488 43.671 1.00 56.88 90 VAL A CA 1
ATOM 707 C C . VAL A 1 90 ? -24.284 -19.745 42.497 1.00 56.88 90 VAL A C 1
ATOM 709 O O . VAL A 1 90 ? -23.854 -18.643 42.174 1.00 56.88 90 VAL A O 1
ATOM 712 N N . ALA A 1 91 ? -25.355 -20.285 41.906 1.00 55.94 91 ALA A N 1
ATOM 713 C CA . ALA A 1 91 ? -26.098 -19.600 40.845 1.00 55.94 91 ALA A CA 1
ATOM 714 C C . ALA A 1 91 ? -26.751 -18.294 41.337 1.00 55.94 91 ALA A C 1
ATOM 716 O O . ALA A 1 91 ? -26.691 -17.282 40.644 1.00 55.94 91 ALA A O 1
ATOM 717 N N . ALA A 1 92 ? -27.313 -18.289 42.552 1.00 55.88 92 ALA A N 1
ATOM 718 C CA . ALA A 1 92 ? -27.873 -17.084 43.165 1.00 55.88 92 ALA A CA 1
ATOM 719 C C . ALA A 1 92 ? -26.794 -16.044 43.523 1.00 55.88 92 ALA A C 1
ATOM 721 O O . ALA A 1 92 ? -27.036 -14.849 43.390 1.00 55.88 92 ALA A O 1
ATOM 722 N N . ALA A 1 93 ? -25.598 -16.477 43.934 1.00 50.91 93 ALA A N 1
ATOM 723 C CA . ALA A 1 93 ? -24.485 -15.584 44.251 1.00 50.91 93 ALA A CA 1
ATOM 724 C C . ALA A 1 93 ? -23.877 -14.925 43.000 1.00 50.91 93 ALA A C 1
ATOM 726 O O . ALA A 1 93 ? -23.596 -13.732 43.026 1.00 50.91 93 ALA A O 1
ATOM 727 N N . VAL A 1 94 ? -23.717 -15.666 41.895 1.00 53.28 94 VAL A N 1
ATOM 728 C CA . VAL A 1 94 ? -23.211 -15.112 40.623 1.00 53.28 94 VAL A CA 1
ATOM 729 C C . VAL A 1 94 ? -24.249 -14.194 39.970 1.00 53.28 94 VAL A C 1
ATOM 731 O O . VAL A 1 94 ? -23.899 -13.102 39.531 1.00 53.28 94 VAL A O 1
ATOM 734 N N . GLY A 1 95 ? -25.530 -14.581 39.982 1.00 43.12 95 GLY A N 1
ATOM 735 C CA . GLY A 1 95 ? -26.620 -13.712 39.525 1.00 43.12 95 GLY A CA 1
ATOM 736 C C . GLY A 1 95 ? -26.773 -12.445 40.376 1.00 43.12 95 GLY A C 1
ATOM 737 O O . GLY A 1 95 ? -26.992 -11.367 39.835 1.00 43.12 95 GLY A O 1
ATOM 738 N N . GLY A 1 96 ? -26.587 -12.545 41.697 1.00 43.31 96 GLY A N 1
ATOM 739 C CA . GLY A 1 96 ? -26.610 -11.394 42.604 1.00 43.31 96 GLY A CA 1
ATOM 740 C C . GLY A 1 96 ? -25.409 -10.455 42.442 1.00 43.31 96 GLY A C 1
ATOM 741 O O . GLY A 1 96 ? -25.576 -9.243 42.530 1.00 43.31 96 GLY A O 1
ATOM 742 N N . LEU A 1 97 ? -24.213 -10.985 42.162 1.00 41.47 97 LEU A N 1
ATOM 743 C CA . LEU A 1 97 ? -23.006 -10.177 41.953 1.00 41.47 97 LEU A CA 1
ATOM 744 C C . LEU A 1 97 ? -23.059 -9.388 40.634 1.00 41.47 97 LEU A C 1
ATOM 746 O O . LEU A 1 97 ? -22.661 -8.226 40.609 1.00 41.47 97 LEU A O 1
ATOM 750 N N . LEU A 1 98 ? -23.601 -9.986 39.566 1.00 41.81 98 LEU A N 1
ATOM 751 C CA . LEU A 1 98 ? -23.858 -9.283 38.303 1.00 41.81 98 LEU A CA 1
ATOM 752 C C . LEU A 1 98 ? -24.906 -8.174 38.478 1.00 41.81 98 LEU A C 1
ATOM 754 O O . LEU A 1 98 ? -24.727 -7.082 37.953 1.00 41.81 98 LEU A O 1
ATOM 758 N N . LEU A 1 99 ? -25.944 -8.406 39.289 1.00 42.09 99 LEU A N 1
ATOM 759 C CA . LEU A 1 99 ? -26.959 -7.392 39.589 1.00 42.09 99 LEU A CA 1
ATOM 760 C C . LEU A 1 99 ? -26.373 -6.183 40.348 1.00 42.09 99 LEU A C 1
ATOM 762 O O . 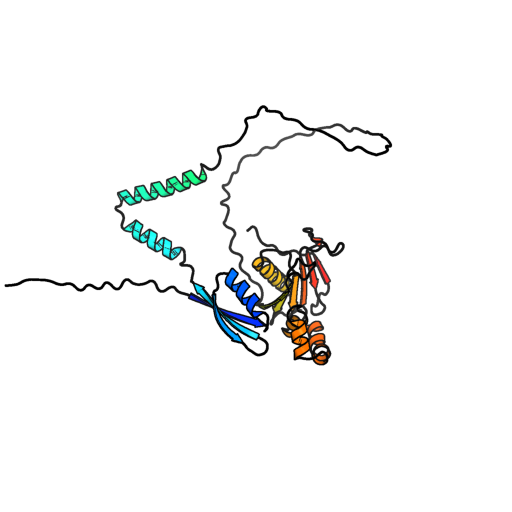LEU A 1 99 ? -26.708 -5.045 40.032 1.00 42.09 99 LEU A O 1
ATOM 766 N N . VAL A 1 100 ? -25.473 -6.414 41.314 1.00 50.00 100 VAL A N 1
ATOM 767 C CA . VAL A 1 100 ? -24.815 -5.354 42.109 1.00 50.00 100 VAL A CA 1
ATOM 768 C C . VAL A 1 100 ? -23.818 -4.537 41.279 1.00 50.00 100 VAL A C 1
ATOM 770 O O . VAL A 1 100 ? -23.715 -3.330 41.483 1.00 50.00 100 VAL A O 1
ATOM 773 N N . LEU A 1 101 ? -23.122 -5.150 40.316 1.00 43.28 101 LEU A N 1
ATOM 774 C CA . LEU A 1 101 ? -22.223 -4.423 39.409 1.00 43.28 101 LEU A CA 1
ATOM 775 C C . LEU A 1 101 ? -22.979 -3.535 38.408 1.00 43.28 101 LEU A C 1
ATOM 777 O O . LEU A 1 101 ? -22.463 -2.490 38.031 1.00 43.28 101 LEU A O 1
ATOM 781 N N . VAL A 1 102 ? -24.213 -3.899 38.044 1.00 50.72 102 VAL A N 1
ATOM 782 C CA . VAL A 1 102 ? -25.075 -3.087 37.164 1.00 50.72 102 VAL A CA 1
ATOM 783 C C . VAL A 1 102 ? -25.797 -1.962 37.927 1.00 50.72 102 VAL A C 1
ATOM 785 O O . VAL A 1 102 ? -26.075 -0.919 37.349 1.00 50.72 102 VAL A O 1
ATOM 788 N N . THR A 1 103 ? -26.055 -2.108 39.235 1.00 46.16 103 THR A N 1
ATOM 789 C CA . THR A 1 103 ? -26.777 -1.089 40.037 1.00 46.16 103 THR A CA 1
ATOM 790 C C . THR A 1 103 ? -25.901 -0.216 40.950 1.00 46.16 103 THR A C 1
ATOM 792 O O . THR A 1 103 ? -26.371 0.811 41.431 1.00 46.16 103 THR A O 1
ATOM 795 N N . GLY A 1 104 ? -24.634 -0.567 41.196 1.00 40.44 104 GLY A N 1
ATOM 796 C CA . GLY A 1 104 ? -23.764 0.103 42.179 1.00 40.44 104 GLY A CA 1
ATOM 797 C C . GLY A 1 104 ? -22.780 1.152 41.638 1.00 40.44 104 GLY A C 1
ATOM 798 O O . GLY A 1 104 ? -21.850 1.514 42.354 1.00 40.44 104 GLY A O 1
ATOM 799 N N . GLY A 1 105 ? -22.931 1.607 40.391 1.00 35.28 105 GLY A N 1
ATOM 800 C CA . GLY A 1 105 ? -21.938 2.434 39.686 1.00 35.28 105 GLY A CA 1
ATOM 801 C C . GLY A 1 105 ? -22.051 3.958 39.822 1.00 35.28 105 GLY A C 1
ATOM 802 O O . GLY A 1 105 ? -21.298 4.654 39.152 1.00 35.28 105 GLY A O 1
ATOM 803 N N . ILE A 1 106 ? -22.962 4.512 40.635 1.00 41.50 106 ILE A N 1
ATOM 804 C CA . ILE A 1 106 ? -23.098 5.975 40.783 1.00 41.50 106 ILE A CA 1
ATOM 805 C C . ILE A 1 106 ? -23.426 6.348 42.232 1.00 41.50 106 ILE A C 1
ATOM 807 O O . ILE A 1 106 ? -24.591 6.535 42.548 1.00 41.50 106 ILE A O 1
ATOM 811 N N . VAL A 1 107 ? -22.421 6.512 43.102 1.00 36.09 107 VAL A N 1
ATOM 812 C CA . VAL A 1 107 ? -22.451 7.530 44.175 1.00 36.09 107 VAL A CA 1
ATOM 813 C C . VAL A 1 107 ? -21.016 7.889 44.585 1.00 36.09 107 VAL A C 1
ATOM 815 O O . VAL A 1 107 ? -20.313 7.047 45.136 1.00 36.09 107 VAL A O 1
ATOM 818 N N . ALA A 1 108 ? -20.648 9.159 44.370 1.00 32.22 108 ALA A N 1
ATOM 819 C CA . ALA A 1 108 ? -19.858 10.036 45.254 1.00 32.22 108 ALA A CA 1
ATOM 820 C C . ALA A 1 108 ? -18.759 10.826 44.519 1.00 32.22 108 ALA A C 1
ATOM 822 O O . ALA A 1 108 ? -17.630 10.363 44.403 1.00 32.22 108 ALA A O 1
ATOM 823 N N . ALA A 1 109 ? -19.078 12.060 44.113 1.00 29.83 109 ALA A N 1
ATOM 824 C CA . ALA A 1 109 ? -18.424 13.258 44.656 1.00 29.83 109 ALA A CA 1
ATOM 825 C C . ALA A 1 109 ? -18.994 14.526 43.997 1.00 29.83 109 ALA A C 1
ATOM 827 O O . ALA A 1 109 ? -18.560 14.941 42.927 1.00 29.83 109 ALA A O 1
ATOM 828 N N . THR A 1 110 ? -19.938 15.176 44.676 1.00 34.62 110 THR A N 1
ATOM 829 C CA . THR A 1 110 ? -20.247 16.592 44.457 1.00 34.62 110 THR A CA 1
ATOM 830 C C . THR A 1 110 ? -20.301 17.320 45.796 1.00 34.62 110 THR A C 1
ATOM 832 O O . THR A 1 110 ? -21.015 16.883 46.697 1.00 34.62 110 THR A O 1
ATOM 835 N N . LEU A 1 111 ? -19.612 18.467 45.808 1.00 31.17 111 LEU A N 1
ATOM 836 C CA . LEU A 1 111 ? -19.715 19.652 46.671 1.00 31.17 111 LEU A CA 1
ATOM 837 C C . LEU A 1 111 ? -19.107 19.628 48.085 1.00 31.17 111 LEU A C 1
ATOM 839 O O . LEU A 1 111 ? -19.476 18.821 48.933 1.00 31.17 111 LEU A O 1
ATOM 843 N N . GLY A 1 112 ? -18.284 20.651 48.356 1.00 28.06 112 GLY A N 1
ATOM 844 C CA . GLY A 1 112 ? -17.999 21.123 49.712 1.00 28.06 112 GLY A CA 1
ATOM 845 C C . GLY A 1 112 ? -16.780 22.038 49.842 1.00 28.06 112 GLY A C 1
ATOM 846 O O . GLY A 1 112 ? -15.729 21.579 50.264 1.00 28.06 112 GLY A O 1
ATOM 847 N N . ASP A 1 113 ? -16.971 23.301 49.475 1.00 31.77 113 ASP A N 1
ATOM 848 C CA . ASP A 1 113 ? -16.123 24.497 49.624 1.00 31.77 113 ASP A CA 1
ATOM 849 C C . ASP A 1 113 ? -15.598 24.766 51.064 1.00 31.77 113 ASP A C 1
ATOM 851 O O . ASP A 1 113 ? -16.327 24.554 52.035 1.00 31.77 113 ASP A O 1
ATOM 855 N N . ASP A 1 114 ? -14.357 25.269 51.172 1.00 33.56 114 ASP A N 1
ATOM 856 C CA . ASP A 1 114 ? -13.982 26.623 51.660 1.00 33.56 114 ASP A CA 1
ATOM 857 C C . ASP A 1 114 ? -12.850 26.754 52.725 1.00 33.56 114 ASP A C 1
ATOM 859 O O . ASP A 1 114 ? -12.789 26.049 53.733 1.00 33.56 114 ASP A O 1
ATOM 863 N N . ASP A 1 115 ? -12.025 27.775 52.457 1.00 32.84 115 ASP A N 1
ATOM 864 C CA . ASP A 1 115 ? -11.221 28.672 53.308 1.00 32.84 115 ASP A CA 1
ATOM 865 C C . ASP A 1 115 ? -9.785 28.354 53.842 1.00 32.84 115 ASP A C 1
ATOM 867 O O . ASP A 1 115 ? -9.551 27.628 54.808 1.00 32.84 115 ASP A O 1
ATOM 871 N N . SER A 1 116 ? -8.845 29.092 53.219 1.00 33.06 116 SER A N 1
ATOM 872 C CA . SER A 1 116 ? -7.701 29.886 53.732 1.00 33.06 116 SER A CA 1
ATOM 873 C C . SER A 1 116 ? -6.485 29.286 54.461 1.00 33.06 116 SER A C 1
ATOM 875 O O . SER A 1 116 ? -6.550 28.881 55.617 1.00 33.06 116 SER A O 1
ATOM 877 N N . ALA A 1 117 ? -5.302 29.523 53.863 1.00 31.11 117 ALA A N 1
ATOM 878 C CA . ALA A 1 117 ? -4.223 30.303 54.497 1.00 31.11 117 ALA A CA 1
ATOM 879 C C . ALA A 1 117 ? -3.171 30.817 53.478 1.00 31.11 117 ALA A C 1
ATOM 881 O O . ALA A 1 117 ? -2.376 30.064 52.925 1.00 31.11 117 ALA A O 1
ATOM 882 N N . ASP A 1 118 ? -3.217 32.134 53.274 1.00 28.47 118 ASP A N 1
ATOM 883 C CA . ASP A 1 118 ? -2.159 33.134 53.039 1.00 28.47 118 ASP A CA 1
ATOM 884 C C . ASP A 1 118 ? -0.670 32.689 53.008 1.00 28.47 118 ASP A C 1
ATOM 886 O O . ASP A 1 118 ? -0.174 32.087 53.961 1.00 28.47 118 ASP A O 1
ATOM 890 N N . THR A 1 119 ? 0.091 33.098 51.975 1.00 31.86 119 THR A N 1
ATOM 891 C CA . THR A 1 119 ? 1.318 33.927 52.134 1.00 31.86 119 THR A CA 1
ATOM 892 C C . THR A 1 119 ? 1.951 34.386 50.800 1.00 31.86 119 THR A C 1
ATOM 894 O O . THR A 1 119 ? 2.514 33.612 50.033 1.00 31.86 119 THR A O 1
ATOM 897 N N . ALA A 1 120 ? 1.867 35.703 50.581 1.00 32.19 120 ALA A N 1
ATOM 898 C CA . ALA A 1 120 ? 2.784 36.664 49.937 1.00 32.19 120 ALA A CA 1
ATOM 899 C C . ALA A 1 120 ? 3.987 36.211 49.060 1.00 32.19 120 ALA A C 1
ATOM 901 O O . ALA A 1 120 ? 4.928 35.593 49.554 1.00 32.19 120 ALA A O 1
ATOM 902 N N . SER A 1 121 ? 4.111 36.786 47.846 1.00 33.47 121 SER A N 1
ATOM 903 C CA . SER A 1 121 ? 5.078 37.875 47.527 1.00 33.47 121 SER A CA 1
ATOM 904 C C . SER A 1 121 ? 5.032 38.322 46.047 1.00 33.47 121 SER A C 1
ATOM 906 O O . SER A 1 121 ? 5.187 37.528 45.126 1.00 33.47 121 SER A O 1
ATOM 908 N N . THR A 1 122 ? 4.855 39.628 45.844 1.00 31.47 122 THR A N 1
ATOM 909 C CA . THR A 1 122 ? 5.000 40.449 44.614 1.00 31.47 122 THR A CA 1
ATOM 910 C C . THR A 1 122 ? 6.462 40.980 44.493 1.00 31.47 122 THR A C 1
ATOM 912 O O . THR A 1 122 ? 7.224 40.726 45.427 1.00 31.47 122 THR A O 1
ATOM 915 N N . PRO A 1 123 ? 6.898 41.827 43.512 1.00 51.03 123 PRO A N 1
ATOM 916 C CA . PRO A 1 123 ? 6.342 42.225 42.198 1.00 51.03 123 PRO A CA 1
ATOM 917 C C . PRO A 1 123 ? 7.378 42.428 41.030 1.00 51.03 123 PRO A C 1
ATOM 919 O O . PRO A 1 123 ? 8.588 42.355 41.212 1.00 51.03 123 PRO A O 1
ATOM 922 N N . THR A 1 124 ? 6.845 42.850 39.864 1.00 31.56 124 THR A N 1
ATOM 923 C CA . THR A 1 124 ? 7.381 43.869 38.909 1.00 31.56 124 THR A CA 1
ATOM 924 C C . THR A 1 124 ? 8.260 43.454 37.714 1.00 31.56 124 THR A C 1
ATOM 926 O O . THR A 1 124 ? 9.439 43.162 37.877 1.00 31.56 124 THR A O 1
ATOM 929 N N . ALA A 1 125 ? 7.725 43.675 36.495 1.00 32.78 125 ALA A N 1
ATOM 930 C CA . ALA A 1 125 ? 8.265 44.633 35.503 1.00 32.78 125 ALA A CA 1
ATOM 931 C C . ALA A 1 125 ? 7.261 44.966 34.355 1.00 32.78 125 ALA A C 1
ATOM 933 O O . ALA A 1 125 ? 7.144 44.244 33.372 1.00 32.78 125 ALA A O 1
ATOM 934 N N . THR A 1 126 ? 6.540 46.084 34.526 1.00 35.19 126 THR A N 1
ATOM 935 C CA . THR A 1 126 ? 6.119 47.161 33.578 1.00 35.19 126 THR A CA 1
ATOM 936 C C . THR A 1 126 ? 7.039 47.329 32.341 1.00 35.19 126 THR A C 1
ATOM 938 O O . THR A 1 126 ? 8.236 47.131 32.502 1.00 35.19 126 THR A O 1
ATOM 941 N N . ALA A 1 127 ? 6.703 47.776 31.115 1.00 36.56 127 ALA A N 1
ATOM 942 C CA . ALA A 1 127 ? 5.575 48.367 30.348 1.00 36.56 127 ALA A CA 1
ATOM 943 C C . ALA A 1 127 ? 5.949 48.213 28.831 1.00 36.56 127 ALA A C 1
ATOM 945 O O . ALA A 1 127 ? 7.080 47.837 28.545 1.00 36.56 127 ALA A O 1
ATOM 946 N N . ALA A 1 128 ? 5.152 48.475 27.785 1.00 35.28 128 ALA A N 1
ATOM 947 C CA . ALA A 1 128 ? 4.223 49.577 27.538 1.00 35.28 128 ALA A CA 1
ATOM 948 C C . ALA A 1 128 ? 3.296 49.296 26.333 1.00 35.28 128 ALA A C 1
ATOM 950 O O . ALA A 1 128 ? 3.708 48.678 25.353 1.00 35.28 128 ALA A O 1
ATOM 951 N N . ALA A 1 129 ? 2.075 49.834 26.401 1.00 39.34 129 ALA A N 1
ATOM 952 C CA . ALA A 1 129 ? 1.174 50.084 25.270 1.00 39.34 129 ALA A CA 1
ATOM 953 C C . ALA A 1 129 ? 1.399 51.509 24.703 1.00 39.34 129 ALA A C 1
ATOM 955 O O . ALA A 1 129 ? 2.134 52.295 25.312 1.00 39.34 129 ALA A O 1
ATOM 956 N N . PRO A 1 130 ? 0.734 51.881 23.589 1.00 49.59 130 PRO A N 1
ATOM 957 C CA . PRO A 1 130 ? -0.495 52.668 23.765 1.00 49.59 130 PRO A CA 1
ATOM 958 C C . PRO A 1 130 ? -1.660 52.342 22.797 1.00 49.59 130 PRO A C 1
ATOM 960 O O . PRO A 1 130 ? -1.494 52.235 21.589 1.00 49.59 130 PRO A O 1
ATOM 963 N N . THR A 1 131 ? -2.842 52.209 23.405 1.00 35.22 131 THR A N 1
ATOM 964 C CA . THR A 1 131 ? -4.171 52.825 23.164 1.00 35.22 131 THR A CA 1
ATOM 965 C C . THR A 1 131 ? -4.590 53.406 21.797 1.00 35.22 131 THR A C 1
ATOM 967 O O . THR A 1 131 ? -3.986 54.366 21.321 1.00 35.22 131 THR A O 1
ATOM 970 N N . GLN A 1 132 ? -5.771 52.969 21.317 1.00 39.44 132 GLN A N 1
ATOM 971 C CA . GLN A 1 132 ? -7.005 53.776 21.076 1.00 39.44 132 GLN A CA 1
ATOM 972 C C . GLN A 1 132 ? -8.182 52.831 20.707 1.00 39.44 132 GLN A C 1
ATOM 974 O O . GLN A 1 132 ? -8.015 51.972 19.851 1.00 39.44 132 GLN A O 1
ATOM 979 N N . GLU A 1 133 ? -9.248 52.720 21.518 1.00 35.28 133 GLU A N 1
ATOM 980 C CA . GLU A 1 133 ? -10.475 53.565 21.609 1.00 35.28 133 GLU A CA 1
ATOM 981 C C . GLU A 1 133 ? -11.580 53.095 20.625 1.00 35.28 133 GLU A C 1
ATOM 983 O O . GLU A 1 133 ? -11.452 53.245 19.421 1.00 35.28 133 GLU A O 1
ATOM 988 N N . SER A 1 134 ? -12.516 52.240 21.067 1.00 38.00 134 SER A N 1
ATOM 989 C CA . SER A 1 134 ? -13.862 52.531 21.625 1.00 38.00 134 SER A CA 1
ATOM 990 C C . SER A 1 134 ? -14.952 52.837 20.584 1.00 38.00 134 SER A C 1
ATOM 992 O O . SER A 1 134 ? -14.956 53.912 19.997 1.00 38.00 134 SER A O 1
ATOM 994 N N . ALA A 1 135 ? -15.913 51.913 20.425 1.00 36.22 135 ALA A N 1
ATOM 995 C CA . ALA A 1 135 ? -17.363 52.166 20.521 1.00 36.22 135 ALA A CA 1
ATOM 996 C C . ALA A 1 135 ? -18.173 50.882 20.218 1.00 36.22 135 ALA A C 1
ATOM 998 O O . ALA A 1 135 ? -18.103 50.325 19.127 1.00 36.22 135 ALA A O 1
ATOM 999 N N . ALA A 1 136 ? -18.979 50.445 21.186 1.00 39.56 136 ALA A N 1
ATOM 1000 C CA . ALA A 1 136 ? -20.150 49.569 21.022 1.00 39.56 136 ALA A CA 1
ATOM 1001 C C . ALA A 1 136 ? -21.426 50.440 21.210 1.00 39.56 136 ALA A C 1
ATOM 1003 O O . ALA A 1 136 ? -21.261 51.640 21.456 1.00 39.56 136 ALA A O 1
ATOM 1004 N N . PRO A 1 137 ? -22.679 49.928 21.246 1.00 52.09 137 PRO A N 1
ATOM 1005 C CA . PRO A 1 137 ? -23.220 48.614 20.867 1.00 52.09 137 PRO A CA 1
ATOM 1006 C C . PRO A 1 137 ? -24.488 48.731 19.972 1.00 52.09 137 PRO A C 1
ATOM 1008 O O . PRO A 1 137 ? -24.987 49.820 19.689 1.00 52.09 137 PRO A O 1
ATOM 1011 N N . SER A 1 138 ? -25.095 47.608 19.579 1.00 40.66 138 SER A N 1
ATOM 1012 C CA . SER A 1 138 ? -26.545 47.557 19.338 1.00 40.66 138 SER A CA 1
ATOM 1013 C C . SER A 1 138 ? -27.125 46.227 19.807 1.00 40.66 138 SER A C 1
ATOM 1015 O O . SER A 1 138 ? -26.684 45.149 19.430 1.00 40.66 138 SER A O 1
ATOM 1017 N N . THR A 1 139 ? -28.098 46.378 20.694 1.00 33.38 139 THR A N 1
ATOM 1018 C CA . THR A 1 139 ? -28.995 45.409 21.318 1.00 33.38 139 THR A CA 1
ATOM 1019 C C . THR A 1 139 ? -30.025 44.859 20.333 1.00 33.38 139 THR A C 1
ATOM 1021 O O . THR A 1 139 ? -30.656 45.652 19.636 1.00 33.38 139 THR A O 1
ATOM 1024 N N . VAL A 1 140 ? -30.312 43.556 20.388 1.00 40.06 140 VAL A N 1
ATOM 1025 C CA . VAL A 1 140 ? -31.652 43.018 20.095 1.00 40.06 140 VAL A CA 1
ATOM 1026 C C . VAL A 1 140 ? -31.992 41.969 21.155 1.00 40.06 140 VAL A C 1
ATOM 1028 O O . VAL A 1 140 ? -31.224 41.042 21.398 1.00 40.06 140 VAL A O 1
ATOM 1031 N N . THR A 1 141 ? -33.138 42.176 21.798 1.00 33.00 141 THR A N 1
ATOM 1032 C CA . THR A 1 141 ? -33.737 41.374 22.867 1.00 33.00 141 THR A CA 1
ATOM 1033 C C . THR A 1 141 ? -34.895 40.541 22.300 1.00 33.00 141 THR A C 1
ATOM 1035 O O . THR A 1 141 ? -35.755 41.099 21.629 1.00 33.00 141 THR A O 1
ATOM 1038 N N . LEU A 1 142 ? -34.852 39.234 22.597 1.00 43.75 142 LEU A N 1
ATOM 1039 C CA . LEU A 1 142 ? -35.892 38.213 22.871 1.00 43.75 142 LEU A CA 1
ATOM 1040 C C . LEU A 1 142 ? -37.353 38.370 22.383 1.00 43.75 142 LEU A C 1
ATOM 1042 O O . LEU A 1 142 ? -38.043 39.290 22.801 1.00 43.75 142 LEU A O 1
ATOM 1046 N N . GLU A 1 143 ? -37.855 37.310 21.728 1.00 40.84 143 GLU A N 1
ATOM 1047 C CA . GLU A 1 143 ? -39.202 36.707 21.903 1.00 40.84 143 GLU A CA 1
ATOM 1048 C C . GLU A 1 143 ? -39.156 35.291 21.266 1.00 40.84 143 GLU A C 1
ATOM 1050 O O . GLU A 1 143 ? -38.845 35.161 20.087 1.00 40.84 143 GLU A O 1
ATOM 1055 N N . ALA A 1 144 ? -39.065 34.193 22.026 1.00 37.81 144 ALA A N 1
ATOM 1056 C CA . ALA A 1 144 ? -40.127 33.436 22.709 1.00 37.81 144 ALA A CA 1
ATOM 1057 C C . ALA A 1 144 ? -41.167 32.787 21.766 1.00 37.81 144 ALA A C 1
ATOM 1059 O O . ALA A 1 144 ? -42.089 33.438 21.287 1.00 37.81 144 ALA A O 1
ATOM 1060 N N . ALA A 1 145 ? -41.035 31.470 21.577 1.00 39.31 145 ALA A N 1
ATOM 1061 C CA . ALA A 1 145 ? -42.132 30.553 21.275 1.00 39.31 145 ALA A CA 1
ATOM 1062 C C . ALA A 1 145 ? -41.785 29.178 21.879 1.00 39.31 145 ALA A C 1
ATOM 1064 O O . ALA A 1 145 ? -41.076 28.374 21.278 1.00 39.31 145 ALA A O 1
ATOM 1065 N N . GLU A 1 146 ? -42.237 28.961 23.114 1.00 44.22 146 GLU A N 1
ATOM 1066 C CA . GLU A 1 146 ? -42.430 27.643 23.724 1.00 44.22 146 GLU A CA 1
ATOM 1067 C C . GLU A 1 146 ? -43.786 27.089 23.266 1.00 44.22 146 GLU A C 1
ATOM 1069 O O . GLU A 1 146 ? -44.778 27.798 23.396 1.00 44.22 146 GLU A O 1
ATOM 1074 N N . GLU A 1 147 ? -43.833 25.845 22.782 1.00 42.78 147 GLU A N 1
ATOM 1075 C CA . GLU A 1 147 ? -44.870 24.837 23.093 1.00 42.78 147 GLU A CA 1
ATOM 1076 C C . GLU A 1 147 ? -44.376 23.493 22.513 1.00 42.78 147 GLU A C 1
ATOM 1078 O O . GLU A 1 147 ? -44.223 23.341 21.306 1.00 42.78 147 GLU A O 1
ATOM 1083 N N . SER A 1 148 ? -43.779 22.623 23.328 1.00 41.38 148 SER A N 1
ATOM 1084 C CA . SER A 1 148 ? -44.435 21.572 24.120 1.00 41.38 148 SER A CA 1
ATOM 1085 C C . SER A 1 148 ? -45.020 20.434 23.274 1.00 41.38 148 SER A C 1
ATOM 1087 O O . SER A 1 148 ? -46.091 20.549 22.687 1.00 41.38 148 SER A O 1
ATOM 1089 N N . ALA A 1 149 ? -44.304 19.309 23.269 1.00 42.91 149 ALA A N 1
ATOM 1090 C CA . ALA A 1 149 ? -44.877 17.969 23.232 1.00 42.91 149 ALA A CA 1
ATOM 1091 C C . ALA A 1 149 ? -43.830 16.996 23.796 1.00 42.91 149 ALA A C 1
ATOM 1093 O O . ALA A 1 149 ? -43.004 16.439 23.075 1.00 42.91 149 ALA A O 1
ATOM 1094 N N . GLU A 1 150 ? -43.848 16.851 25.119 1.00 42.97 150 GLU A N 1
ATOM 1095 C CA . GLU A 1 150 ? -43.413 15.630 25.786 1.00 42.97 150 GLU A CA 1
ATOM 1096 C C . GLU A 1 150 ? -44.246 14.456 25.247 1.00 42.97 150 GLU A C 1
ATOM 1098 O O . GLU A 1 150 ? -45.474 14.484 25.325 1.00 42.97 150 GLU A O 1
ATOM 1103 N N . ASP A 1 151 ? -43.589 13.412 24.741 1.00 36.06 151 ASP A N 1
ATOM 1104 C CA . ASP A 1 151 ? -44.144 12.061 24.771 1.00 36.06 151 ASP A CA 1
ATOM 1105 C C . ASP A 1 151 ? -43.035 11.071 25.150 1.00 36.06 151 ASP A C 1
ATOM 1107 O O . ASP A 1 151 ? -42.161 10.711 24.366 1.00 36.06 151 ASP A O 1
ATOM 1111 N N . THR A 1 152 ? -43.054 10.741 26.438 1.00 36.25 152 THR A N 1
ATOM 1112 C CA . THR A 1 152 ? -42.982 9.380 26.972 1.00 36.25 152 THR A CA 1
ATOM 1113 C C . THR A 1 152 ? -41.889 8.459 26.427 1.00 36.25 152 THR A C 1
ATOM 1115 O O . THR A 1 152 ? -42.050 7.749 25.440 1.00 36.25 152 THR A O 1
ATOM 1118 N N . ALA A 1 153 ? -40.818 8.374 27.217 1.00 45.75 153 ALA A N 1
ATOM 1119 C CA . ALA A 1 153 ? -40.324 7.124 27.795 1.00 45.75 153 ALA A CA 1
ATOM 1120 C C . ALA A 1 153 ? -40.651 5.833 27.014 1.00 45.75 153 ALA A C 1
ATOM 1122 O O . ALA A 1 153 ? -41.555 5.076 27.364 1.00 45.75 153 ALA A O 1
ATOM 1123 N N . ALA A 1 154 ? -39.813 5.537 26.027 1.00 40.81 154 ALA A N 1
ATOM 1124 C CA . ALA A 1 154 ? -39.417 4.171 25.725 1.00 40.81 154 ALA A CA 1
ATOM 1125 C C . ALA A 1 154 ? -37.902 4.101 25.921 1.00 40.81 154 ALA A C 1
ATOM 1127 O O . ALA A 1 154 ? -37.112 4.127 24.981 1.00 40.81 154 ALA A O 1
ATOM 1128 N N . GLU A 1 155 ? -37.513 4.070 27.192 1.00 46.50 155 GLU A N 1
ATOM 1129 C CA . GLU A 1 155 ? -36.221 3.569 27.646 1.00 46.50 155 GLU A CA 1
ATOM 1130 C C . GLU A 1 155 ? -36.234 2.052 27.384 1.00 46.50 155 GLU A C 1
ATOM 1132 O O . GLU A 1 155 ? -36.388 1.225 28.279 1.00 46.50 155 GLU A O 1
ATOM 1137 N N . GLU A 1 156 ? -36.200 1.682 26.101 1.00 49.00 156 GLU A N 1
ATOM 1138 C CA . GLU A 1 156 ? -35.709 0.377 25.701 1.00 49.00 156 GLU A CA 1
ATOM 1139 C C . GLU A 1 156 ? -34.238 0.382 26.088 1.00 49.00 156 GLU A C 1
ATOM 1141 O O . GLU A 1 156 ? -33.428 1.133 25.542 1.00 49.00 156 GLU A O 1
ATOM 1146 N N . GLU A 1 157 ? -33.932 -0.442 27.081 1.00 50.34 157 GLU A N 1
ATOM 1147 C CA . GLU A 1 157 ? -32.635 -1.041 27.330 1.00 50.34 157 GLU A CA 1
ATOM 1148 C C . GLU A 1 157 ? -32.055 -1.519 25.987 1.00 50.34 157 GLU A C 1
ATOM 1150 O O . GLU A 1 157 ? -32.197 -2.673 25.584 1.00 50.34 157 GLU A O 1
ATOM 1155 N N . ARG A 1 158 ? -31.428 -0.599 25.242 1.00 47.22 158 ARG A N 1
ATOM 1156 C CA . ARG A 1 158 ? -30.502 -0.936 24.172 1.00 47.22 158 ARG A CA 1
ATOM 1157 C C . ARG A 1 158 ? -29.364 -1.628 24.885 1.00 47.22 158 ARG A C 1
ATOM 1159 O O . ARG A 1 158 ? -28.461 -0.981 25.408 1.00 47.22 158 ARG A O 1
ATOM 1166 N N . ALA A 1 159 ? -29.441 -2.954 24.914 1.00 48.81 159 ALA A N 1
ATOM 1167 C CA . ALA A 1 159 ? -28.263 -3.786 24.977 1.00 48.81 159 ALA A CA 1
ATOM 1168 C C . ALA A 1 159 ? -27.227 -3.120 24.067 1.00 48.81 159 ALA A C 1
ATOM 1170 O O . ALA A 1 159 ? -27.456 -2.981 22.862 1.00 48.81 159 ALA A O 1
ATOM 1171 N N . VAL A 1 160 ? -26.154 -2.607 24.668 1.00 52.06 160 VAL A N 1
ATOM 1172 C CA . VAL A 1 160 ? -24.964 -2.205 23.931 1.00 52.06 160 VAL A CA 1
ATOM 1173 C C . VAL A 1 160 ? -24.502 -3.499 23.284 1.00 52.06 160 VAL A C 1
ATOM 1175 O O . VAL A 1 160 ? -23.914 -4.350 23.949 1.00 52.06 160 VAL A O 1
ATOM 1178 N N . ALA A 1 161 ? -24.923 -3.718 22.039 1.00 56.22 161 ALA A N 1
ATOM 1179 C CA . ALA A 1 161 ? -24.415 -4.805 21.235 1.00 56.22 161 ALA A CA 1
ATOM 1180 C C . ALA A 1 161 ? -22.903 -4.600 21.214 1.00 56.22 161 ALA A C 1
ATOM 1182 O O . ALA A 1 161 ? -22.440 -3.523 20.831 1.00 56.22 161 ALA A O 1
ATOM 1183 N N . GLU A 1 162 ? -22.156 -5.582 21.726 1.00 60.88 162 GLU A N 1
ATOM 1184 C CA . GLU A 1 162 ? -20.710 -5.603 21.535 1.00 60.88 162 GLU A CA 1
ATOM 1185 C C . GLU A 1 162 ? -20.456 -5.383 20.038 1.00 60.88 162 GLU A C 1
ATOM 1187 O O . GLU A 1 162 ? -21.177 -5.975 19.225 1.00 60.88 162 GLU A O 1
ATOM 1192 N N . PRO A 1 163 ? -19.523 -4.492 19.659 1.00 64.12 163 PRO A N 1
ATOM 1193 C CA . PRO A 1 163 ? -19.282 -4.214 18.254 1.00 64.12 163 PRO A CA 1
ATOM 1194 C C . PRO A 1 163 ? -18.965 -5.534 17.554 1.00 64.12 163 PRO A C 1
ATOM 1196 O O . PRO A 1 163 ? -18.073 -6.279 17.972 1.00 64.12 163 PRO A O 1
ATOM 1199 N N . GLU A 1 164 ? -19.751 -5.855 16.525 1.00 70.44 164 GLU A N 1
ATOM 1200 C CA . GLU A 1 164 ? -19.515 -7.040 15.707 1.00 70.44 164 GLU A CA 1
ATOM 1201 C C . GLU A 1 164 ? -18.069 -6.986 15.186 1.00 70.44 164 GLU A C 1
ATOM 1203 O O . GLU A 1 164 ? -17.619 -5.928 14.729 1.00 70.44 164 GLU A O 1
ATOM 1208 N N . PRO A 1 165 ? -17.310 -8.091 15.270 1.00 78.56 165 PRO A N 1
ATOM 1209 C CA . PRO A 1 165 ? -15.909 -8.089 14.887 1.00 78.56 165 PRO A CA 1
ATOM 1210 C C . PRO A 1 165 ? -15.763 -7.736 13.403 1.00 78.56 165 PRO A C 1
ATOM 1212 O O . PRO A 1 165 ? -16.381 -8.366 12.538 1.00 78.56 165 PRO A O 1
ATOM 1215 N N . TYR A 1 166 ? -14.909 -6.753 13.110 1.00 85.62 166 TYR A N 1
ATOM 1216 C CA . TYR A 1 166 ? -14.590 -6.368 11.739 1.00 85.62 166 TYR A CA 1
ATOM 1217 C C . TYR A 1 166 ? -14.096 -7.584 10.942 1.00 85.62 166 TYR A C 1
ATOM 1219 O O . TYR A 1 166 ? -13.208 -8.320 11.379 1.00 85.62 166 TYR A O 1
ATOM 1227 N N . THR A 1 167 ? -14.701 -7.803 9.775 1.00 90.81 167 THR A N 1
ATOM 1228 C CA . THR A 1 167 ? -14.345 -8.883 8.854 1.00 90.81 167 THR A CA 1
ATOM 1229 C C . THR A 1 167 ? -14.125 -8.292 7.472 1.00 90.81 167 THR A C 1
ATOM 1231 O O . THR A 1 167 ? -15.060 -7.776 6.860 1.00 90.81 167 THR A O 1
ATOM 1234 N N . TYR A 1 168 ? -12.898 -8.405 6.972 1.00 92.88 168 TYR A N 1
ATOM 1235 C CA . TYR A 1 168 ? -12.554 -7.993 5.621 1.00 92.88 168 TYR A CA 1
ATOM 1236 C C . TYR A 1 168 ? -13.249 -8.879 4.577 1.00 92.88 168 TYR A C 1
ATOM 1238 O O . TYR A 1 168 ? -13.203 -10.110 4.655 1.00 92.88 168 TYR A O 1
ATOM 1246 N N . ALA A 1 169 ? -13.898 -8.243 3.601 1.00 92.69 169 ALA A N 1
ATOM 1247 C CA . ALA A 1 169 ? -14.640 -8.903 2.523 1.00 92.69 169 ALA A CA 1
ATOM 1248 C C . ALA A 1 169 ? -14.155 -8.492 1.119 1.00 92.69 169 ALA A C 1
ATOM 1250 O O . ALA A 1 169 ? -14.840 -8.759 0.132 1.00 92.69 169 ALA A O 1
ATOM 1251 N N . GLY A 1 170 ? -13.012 -7.807 1.032 1.00 93.75 170 GLY A N 1
ATOM 1252 C CA . GLY A 1 170 ? -12.446 -7.336 -0.228 1.00 93.75 170 GLY A CA 1
ATOM 1253 C C . GLY A 1 170 ? -11.529 -8.358 -0.915 1.00 93.75 170 GLY A C 1
ATOM 1254 O O . GLY A 1 170 ? -11.417 -9.506 -0.475 1.00 93.75 170 GLY A O 1
ATOM 1255 N N . PRO A 1 171 ? -10.872 -7.955 -2.015 1.00 95.81 171 PRO A N 1
ATOM 1256 C CA . PRO A 1 171 ? -9.933 -8.807 -2.742 1.00 95.81 171 PRO A CA 1
ATOM 1257 C C . PRO A 1 171 ? -8.674 -9.128 -1.921 1.00 95.81 171 PRO A C 1
ATOM 1259 O O . PRO A 1 171 ? -8.253 -8.352 -1.063 1.00 95.81 171 PRO A O 1
ATOM 1262 N N . ASP A 1 172 ? -8.018 -10.246 -2.233 1.00 95.75 172 ASP A N 1
ATOM 1263 C CA . ASP A 1 172 ? -6.729 -10.590 -1.627 1.00 95.75 172 ASP A CA 1
ATOM 1264 C C . ASP A 1 172 ? -5.660 -9.539 -1.970 1.00 95.75 172 ASP A C 1
ATOM 1266 O O . ASP A 1 172 ? -5.417 -9.233 -3.143 1.00 95.75 172 ASP A O 1
ATOM 1270 N N . TYR A 1 173 ? -4.961 -9.047 -0.947 1.00 96.88 173 TYR A N 1
ATOM 1271 C CA . TYR A 1 173 ? -3.838 -8.128 -1.105 1.00 96.88 173 TYR A CA 1
ATOM 1272 C C . TYR A 1 173 ? -2.662 -8.482 -0.185 1.00 96.88 173 TYR A C 1
ATOM 1274 O O . TYR A 1 173 ? -2.768 -9.286 0.741 1.00 96.88 173 TYR A O 1
ATOM 1282 N N . GLU A 1 174 ? -1.503 -7.890 -0.467 1.00 95.44 174 GLU A N 1
ATOM 1283 C CA . GLU A 1 174 ? -0.279 -8.035 0.324 1.00 95.44 174 GLU A CA 1
ATOM 1284 C C . GLU A 1 174 ? 0.325 -6.650 0.591 1.00 95.44 174 GLU A C 1
ATOM 1286 O O . GLU A 1 174 ? 0.684 -5.946 -0.351 1.00 95.44 174 GLU A O 1
ATOM 1291 N N . THR A 1 175 ? 0.496 -6.257 1.856 1.00 94.31 175 THR A N 1
ATOM 1292 C CA . THR A 1 175 ? 1.330 -5.092 2.201 1.00 94.31 175 THR A CA 1
ATOM 1293 C C . THR A 1 175 ? 2.797 -5.473 2.032 1.00 94.31 175 THR A C 1
ATOM 1295 O O . THR A 1 175 ? 3.337 -6.259 2.813 1.00 94.31 175 THR A O 1
ATOM 1298 N N . VAL A 1 176 ? 3.441 -4.943 0.995 1.00 92.31 176 VAL A N 1
ATOM 1299 C CA . VAL A 1 176 ? 4.799 -5.343 0.587 1.00 92.31 176 VAL A CA 1
ATOM 1300 C C . VAL A 1 176 ? 5.893 -4.458 1.176 1.00 92.31 176 VAL A C 1
ATOM 1302 O O . VAL A 1 176 ? 7.021 -4.922 1.348 1.00 92.31 176 VAL A O 1
ATOM 1305 N N . ALA A 1 177 ? 5.570 -3.210 1.506 1.00 90.38 177 ALA A N 1
ATOM 1306 C CA . ALA A 1 177 ? 6.459 -2.288 2.200 1.00 90.38 177 ALA A CA 1
ATOM 1307 C C . ALA A 1 177 ? 5.643 -1.295 3.034 1.00 90.38 177 ALA A C 1
ATOM 1309 O O . ALA A 1 177 ? 4.495 -0.996 2.708 1.00 90.38 177 ALA A O 1
ATOM 1310 N N . VAL A 1 178 ? 6.258 -0.793 4.102 1.00 93.31 178 VAL A N 1
ATOM 1311 C CA . VAL A 1 178 ? 5.761 0.342 4.881 1.00 93.31 178 VAL A CA 1
ATOM 1312 C C . VAL A 1 178 ? 6.931 1.298 5.044 1.00 93.31 178 VAL A C 1
ATOM 1314 O O . VAL A 1 178 ? 7.990 0.902 5.548 1.00 93.31 178 VAL A O 1
ATOM 1317 N N . ASP A 1 179 ? 6.756 2.516 4.552 1.00 90.00 179 ASP A N 1
ATOM 1318 C CA . ASP A 1 179 ? 7.677 3.609 4.802 1.00 90.00 179 ASP A CA 1
ATOM 1319 C C . ASP A 1 179 ? 7.137 4.404 5.996 1.00 90.00 179 ASP A C 1
ATOM 1321 O O . ASP A 1 179 ? 6.019 4.903 5.942 1.00 90.00 179 ASP A O 1
ATOM 1325 N N . GLU A 1 180 ? 7.907 4.480 7.077 1.00 89.38 180 GLU A N 1
ATOM 1326 C CA . GLU A 1 180 ? 7.492 5.152 8.315 1.00 89.38 180 GLU A CA 1
ATOM 1327 C C . GLU A 1 180 ? 7.789 6.655 8.241 1.00 89.38 180 GLU A C 1
ATOM 1329 O O . GLU A 1 180 ? 8.802 7.043 7.646 1.00 89.38 180 GLU A O 1
ATOM 1334 N N . ASP A 1 181 ? 6.943 7.476 8.869 1.00 86.88 181 ASP A N 1
ATOM 1335 C CA . ASP A 1 181 ? 7.157 8.922 9.051 1.00 86.88 181 ASP A CA 1
ATOM 1336 C C . ASP A 1 181 ? 7.470 9.677 7.735 1.00 86.88 181 ASP A C 1
ATOM 1338 O O . ASP A 1 181 ? 8.372 10.519 7.670 1.00 86.88 181 ASP A O 1
ATOM 1342 N N . VAL A 1 182 ? 6.778 9.358 6.636 1.00 80.81 182 VAL A N 1
ATOM 1343 C CA . VAL A 1 182 ? 7.115 9.920 5.312 1.00 80.81 182 VAL A CA 1
ATOM 1344 C C . VAL A 1 182 ? 6.362 11.203 5.022 1.00 80.81 182 VAL A C 1
ATOM 1346 O O . VAL A 1 182 ? 6.961 12.193 4.595 1.00 80.81 182 VAL A O 1
ATOM 1349 N N . ILE A 1 183 ? 5.045 11.203 5.218 1.00 71.81 183 ILE A N 1
ATOM 1350 C CA . ILE A 1 183 ? 4.232 12.382 4.920 1.00 71.81 183 ILE A CA 1
ATOM 1351 C C . ILE A 1 183 ? 4.245 13.274 6.151 1.00 71.81 183 ILE A C 1
ATOM 1353 O O . ILE A 1 183 ? 3.875 12.841 7.239 1.00 71.81 183 ILE A O 1
ATOM 1357 N N . LEU A 1 184 ? 4.758 14.494 5.973 1.00 71.06 184 LEU A N 1
ATOM 1358 C CA . LEU A 1 184 ? 4.992 15.483 7.034 1.00 71.06 184 LEU A CA 1
ATOM 1359 C C . LEU A 1 184 ? 5.877 14.994 8.198 1.00 71.06 184 LEU A C 1
ATOM 1361 O O . LEU A 1 184 ? 6.038 15.709 9.180 1.00 71.06 184 LEU A O 1
ATOM 1365 N N . GLY A 1 185 ? 6.527 13.833 8.067 1.00 70.19 185 GLY A N 1
ATOM 1366 C CA . GLY A 1 185 ? 7.273 13.225 9.168 1.00 70.19 185 GLY A CA 1
ATOM 1367 C C . GLY A 1 185 ? 6.394 12.504 10.191 1.00 70.19 185 GLY A C 1
ATOM 1368 O O . GLY A 1 185 ? 6.880 12.234 11.284 1.00 70.19 185 GLY A O 1
ATOM 1369 N N . GLU A 1 186 ? 5.121 12.260 9.872 1.00 78.31 186 GLU A N 1
ATOM 1370 C CA . GLU A 1 186 ? 4.121 11.818 10.853 1.00 78.31 186 GLU A CA 1
ATOM 1371 C C . GLU A 1 186 ? 3.283 10.627 10.378 1.00 78.31 186 GLU A C 1
ATOM 1373 O O . GLU A 1 186 ? 2.847 9.836 11.210 1.00 78.31 186 GLU A O 1
ATOM 1378 N N . LEU A 1 187 ? 3.055 10.472 9.066 1.00 87.25 187 LEU A N 1
ATOM 1379 C CA . LEU A 1 187 ? 2.238 9.373 8.549 1.00 87.25 187 LEU A CA 1
ATOM 1380 C C . LEU A 1 187 ? 3.086 8.280 7.910 1.00 87.25 187 LEU A C 1
ATOM 1382 O O . LEU A 1 187 ? 3.980 8.543 7.092 1.00 87.25 187 LEU A O 1
ATOM 1386 N N . ASP A 1 188 ? 2.681 7.050 8.195 1.00 92.56 188 ASP A N 1
ATOM 1387 C CA . ASP A 1 188 ? 3.173 5.857 7.529 1.00 92.56 188 ASP A CA 1
ATOM 1388 C C . ASP A 1 188 ? 2.551 5.722 6.131 1.00 92.56 188 ASP A C 1
ATOM 1390 O O . ASP A 1 188 ? 1.355 5.947 5.917 1.00 92.56 188 ASP A O 1
ATOM 1394 N N . GLN A 1 189 ? 3.373 5.329 5.159 1.00 95.94 189 GLN A N 1
ATOM 1395 C CA . GLN A 1 189 ? 2.952 4.997 3.804 1.00 95.94 189 GLN A CA 1
ATOM 1396 C C . GLN A 1 189 ? 3.025 3.490 3.569 1.00 95.94 189 GLN A C 1
ATOM 1398 O O . GLN A 1 189 ? 4.099 2.886 3.524 1.00 95.94 189 GLN A O 1
ATOM 1403 N N . HIS A 1 190 ? 1.865 2.888 3.340 1.00 97.12 190 HIS A N 1
ATOM 1404 C CA . HIS A 1 190 ? 1.701 1.477 3.040 1.00 97.12 190 HIS A CA 1
ATOM 1405 C C . HIS A 1 190 ? 1.703 1.246 1.530 1.00 97.12 190 HIS A C 1
ATOM 1407 O O . HIS A 1 190 ? 0.873 1.782 0.797 1.00 97.12 190 HIS A O 1
ATOM 1413 N N . TRP A 1 191 ? 2.598 0.382 1.061 1.00 97.25 191 TRP A N 1
ATOM 1414 C CA . TRP A 1 191 ? 2.602 -0.104 -0.314 1.00 97.25 191 TRP A CA 1
ATOM 1415 C C . TRP A 1 191 ? 1.870 -1.435 -0.384 1.00 97.25 191 TRP A C 1
ATOM 1417 O O . TRP A 1 191 ? 2.339 -2.442 0.156 1.00 97.25 191 TRP A O 1
ATOM 1427 N N . VAL A 1 192 ? 0.727 -1.442 -1.062 1.00 97.69 192 VAL A N 1
ATOM 1428 C CA . VAL A 1 192 ? -0.170 -2.591 -1.152 1.00 97.69 192 VAL A CA 1
ATOM 1429 C C . VAL A 1 192 ? -0.161 -3.166 -2.563 1.00 97.69 192 VAL A C 1
ATOM 1431 O O . VAL A 1 192 ? -0.402 -2.464 -3.541 1.00 97.69 192 VAL A O 1
ATOM 1434 N N . LEU A 1 193 ? 0.108 -4.466 -2.658 1.00 97.00 193 LEU A N 1
ATOM 1435 C CA . LEU A 1 193 ? 0.091 -5.240 -3.891 1.00 97.00 193 LEU A CA 1
ATOM 1436 C C . LEU A 1 193 ? -1.229 -6.000 -4.041 1.00 97.00 193 LEU A C 1
ATOM 1438 O O . LEU A 1 193 ? -1.567 -6.822 -3.190 1.00 97.00 193 LEU A O 1
ATOM 1442 N N . VAL A 1 194 ? -1.893 -5.825 -5.183 1.00 96.06 194 VAL A N 1
ATOM 1443 C CA . VAL A 1 194 ? -3.115 -6.551 -5.557 1.00 96.06 194 VAL A CA 1
ATOM 1444 C C . VAL A 1 194 ? -2.903 -7.230 -6.906 1.00 96.06 194 VAL A C 1
ATOM 1446 O O . VAL A 1 194 ? -2.678 -6.573 -7.916 1.00 96.06 194 VAL A O 1
ATOM 1449 N N . ARG A 1 195 ? -2.939 -8.566 -6.951 1.00 90.56 195 ARG A N 1
ATOM 1450 C CA . ARG A 1 195 ? -2.527 -9.315 -8.159 1.00 90.56 195 ARG A CA 1
ATOM 1451 C C . ARG A 1 195 ? -3.640 -9.582 -9.168 1.00 90.56 195 ARG A C 1
ATOM 1453 O O . ARG A 1 195 ? -3.337 -9.933 -10.303 1.00 90.56 195 ARG A O 1
ATOM 1460 N N . SER A 1 196 ? -4.899 -9.494 -8.755 1.00 85.00 196 SER A N 1
ATOM 1461 C CA . SER A 1 196 ? -6.044 -9.967 -9.548 1.00 85.00 196 SER A CA 1
ATOM 1462 C C . SER A 1 196 ? -7.173 -8.948 -9.653 1.00 85.00 196 SER A C 1
ATOM 1464 O O . SER A 1 196 ? -8.324 -9.337 -9.826 1.00 85.00 196 SER A O 1
ATOM 1466 N N . LEU A 1 197 ? -6.852 -7.663 -9.525 1.00 88.94 197 LEU A N 1
ATOM 1467 C CA . LEU A 1 197 ? -7.830 -6.590 -9.625 1.00 88.94 197 LEU A CA 1
ATOM 1468 C C . LEU A 1 197 ? -7.893 -6.070 -11.062 1.00 88.94 197 LEU A C 1
ATOM 1470 O O . LEU A 1 197 ? -6.868 -5.695 -11.633 1.00 88.94 197 LEU A O 1
ATOM 1474 N N . ASP A 1 198 ? -9.090 -6.083 -11.640 1.00 87.81 198 ASP A N 1
ATOM 1475 C CA . ASP A 1 198 ? -9.356 -5.546 -12.971 1.00 87.81 198 ASP A CA 1
ATOM 1476 C C . ASP A 1 198 ? -9.764 -4.076 -12.844 1.00 87.81 198 ASP A C 1
ATOM 1478 O O . ASP A 1 198 ? -10.812 -3.766 -12.283 1.00 87.81 198 ASP A O 1
ATOM 1482 N N . ALA A 1 199 ? -8.925 -3.176 -13.358 1.00 86.06 199 ALA A N 1
ATOM 1483 C CA . ALA A 1 199 ? -9.166 -1.737 -13.303 1.00 86.06 199 ALA A CA 1
ATOM 1484 C C . ALA A 1 199 ? -10.359 -1.272 -14.157 1.00 86.06 199 ALA A C 1
ATOM 1486 O O . ALA A 1 199 ? -10.819 -0.147 -13.985 1.00 86.06 199 ALA A O 1
ATOM 1487 N N . SER A 1 200 ? -10.858 -2.141 -15.044 1.00 86.62 200 SER A N 1
ATOM 1488 C CA . SER A 1 200 ? -12.029 -1.884 -15.888 1.00 86.62 200 SER A CA 1
ATOM 1489 C C . SER A 1 200 ? -13.343 -2.421 -15.310 1.00 86.62 200 SER A C 1
ATOM 1491 O O . SER A 1 200 ? -14.407 -2.235 -15.906 1.00 86.62 200 SER A O 1
ATOM 1493 N N . ALA A 1 201 ? -13.293 -3.107 -14.162 1.00 90.06 201 ALA A N 1
ATOM 1494 C CA . ALA A 1 201 ? -14.488 -3.607 -13.496 1.00 90.06 201 ALA A CA 1
ATOM 1495 C C . ALA A 1 201 ? -15.328 -2.455 -12.921 1.00 90.06 201 ALA A C 1
ATOM 1497 O O . ALA A 1 201 ? -14.790 -1.489 -12.382 1.00 90.06 201 ALA A O 1
ATOM 1498 N N . GLU A 1 202 ? -16.660 -2.573 -12.991 1.00 89.88 202 GLU A N 1
ATOM 1499 C CA . GLU A 1 202 ? -17.584 -1.534 -12.500 1.00 89.88 202 GLU A CA 1
ATOM 1500 C C . GLU A 1 202 ? -17.452 -1.276 -10.988 1.00 89.88 202 GLU A C 1
ATOM 1502 O O . GLU A 1 202 ? -17.777 -0.189 -10.524 1.00 89.88 202 GLU A O 1
ATOM 1507 N N . ASP A 1 203 ? -16.965 -2.258 -10.225 1.00 93.38 203 ASP A N 1
ATOM 1508 C CA . ASP A 1 203 ? -16.760 -2.203 -8.775 1.00 93.38 203 ASP A CA 1
ATOM 1509 C C . ASP A 1 203 ? -15.286 -2.003 -8.373 1.00 93.38 203 ASP A C 1
ATOM 1511 O O . ASP A 1 203 ? -14.929 -2.160 -7.205 1.00 93.38 203 ASP A O 1
ATOM 1515 N N . PHE A 1 204 ? -14.413 -1.648 -9.321 1.00 93.38 204 PHE A N 1
ATOM 1516 C CA . PHE A 1 204 ? -12.978 -1.473 -9.085 1.00 93.38 204 PHE A CA 1
ATOM 1517 C C . PHE A 1 204 ? -12.665 -0.502 -7.934 1.00 93.38 204 PHE A C 1
ATOM 1519 O O . PHE A 1 204 ? -11.911 -0.845 -7.022 1.00 93.38 204 PHE A O 1
ATOM 1526 N N . GLU A 1 205 ? -13.247 0.700 -7.956 1.00 94.62 205 GLU A N 1
ATOM 1527 C CA . GLU A 1 205 ? -12.996 1.727 -6.936 1.00 94.62 205 GLU A CA 1
ATOM 1528 C C . GLU A 1 205 ? -13.469 1.267 -5.551 1.00 94.62 205 GLU A C 1
ATOM 1530 O O . GLU A 1 205 ? -12.775 1.478 -4.555 1.00 94.62 205 GLU A O 1
ATOM 1535 N N . ASP A 1 206 ? -14.606 0.569 -5.489 1.00 95.62 206 ASP A N 1
ATOM 1536 C CA . ASP A 1 206 ? -15.133 -0.002 -4.248 1.00 95.62 206 ASP A CA 1
ATOM 1537 C C . ASP A 1 206 ? -14.194 -1.082 -3.694 1.00 95.62 206 ASP A C 1
ATOM 1539 O O . ASP A 1 206 ? -13.905 -1.102 -2.497 1.00 95.62 206 ASP A O 1
ATOM 1543 N N . GLN A 1 207 ? -13.641 -1.943 -4.554 1.00 96.25 207 GLN A N 1
ATOM 1544 C CA . GLN A 1 207 ? -12.653 -2.945 -4.148 1.00 96.25 207 GLN A CA 1
ATOM 1545 C C . GLN A 1 207 ? -11.358 -2.305 -3.620 1.00 96.25 207 GLN A C 1
ATOM 1547 O O . GLN A 1 207 ? -10.810 -2.770 -2.618 1.00 96.25 207 GLN A O 1
ATOM 1552 N N . VAL A 1 208 ? -10.885 -1.216 -4.237 1.00 96.56 208 VAL A N 1
ATOM 1553 C CA . VAL A 1 208 ? -9.728 -0.452 -3.738 1.00 96.56 208 VAL A CA 1
ATOM 1554 C C . VAL A 1 208 ? -10.029 0.203 -2.388 1.00 96.56 208 VAL A C 1
ATOM 1556 O O . VAL A 1 208 ? -9.205 0.126 -1.475 1.00 96.56 208 VAL A O 1
ATOM 1559 N N . LYS A 1 209 ? -11.214 0.797 -2.216 1.00 97.19 209 LYS A N 1
ATOM 1560 C CA . LYS A 1 209 ? -11.645 1.379 -0.935 1.00 97.19 209 LYS A CA 1
ATOM 1561 C C . LYS A 1 209 ? -11.726 0.335 0.172 1.00 97.19 209 LYS A C 1
ATOM 1563 O O . LYS A 1 209 ? -11.323 0.626 1.295 1.00 97.19 209 LYS A O 1
ATOM 1568 N N . LEU A 1 210 ? -12.186 -0.882 -0.129 1.00 97.12 210 LEU A N 1
ATOM 1569 C CA . LEU A 1 210 ? -12.182 -1.984 0.839 1.00 97.12 210 LEU A CA 1
ATOM 1570 C C . LEU A 1 210 ? -10.763 -2.303 1.321 1.00 97.12 210 LEU A C 1
ATOM 1572 O O . LEU A 1 210 ? -10.567 -2.445 2.524 1.00 97.12 210 LEU A O 1
ATOM 1576 N N . ILE A 1 211 ? -9.783 -2.365 0.413 1.00 97.81 211 ILE A N 1
ATOM 1577 C CA . ILE A 1 211 ? -8.372 -2.578 0.773 1.00 97.81 211 ILE A CA 1
ATOM 1578 C C . ILE A 1 211 ? -7.869 -1.450 1.681 1.00 97.81 211 ILE A C 1
ATOM 1580 O O . ILE A 1 211 ? -7.279 -1.715 2.724 1.00 97.81 211 ILE A O 1
ATOM 1584 N N . ILE A 1 212 ? -8.102 -0.187 1.308 1.00 98.06 212 ILE A N 1
ATOM 1585 C CA . ILE A 1 212 ? -7.652 0.968 2.103 1.00 98.06 212 ILE A CA 1
ATOM 1586 C C . ILE A 1 212 ? -8.295 0.949 3.495 1.00 98.06 212 ILE A C 1
ATOM 1588 O O . ILE A 1 212 ? -7.612 1.189 4.489 1.00 98.06 212 ILE A O 1
ATOM 1592 N N . ALA A 1 213 ? -9.589 0.633 3.577 1.00 97.38 213 ALA A N 1
ATOM 1593 C CA . ALA A 1 213 ? -10.296 0.517 4.845 1.00 97.38 213 ALA A CA 1
ATOM 1594 C C . ALA A 1 213 ? -9.734 -0.612 5.720 1.00 97.38 213 ALA A C 1
ATOM 1596 O O . ALA A 1 213 ? -9.586 -0.409 6.920 1.00 97.38 213 ALA A O 1
ATOM 1597 N N . ASP A 1 214 ? -9.384 -1.766 5.143 1.00 97.31 214 ASP A N 1
ATOM 1598 C CA . ASP A 1 214 ? -8.755 -2.869 5.885 1.00 97.31 214 ASP A CA 1
ATOM 1599 C C . ASP A 1 214 ? -7.393 -2.458 6.453 1.00 97.31 214 ASP A C 1
ATOM 1601 O O . ASP A 1 214 ? -7.139 -2.636 7.641 1.00 97.31 214 ASP A O 1
ATOM 1605 N N . VAL A 1 215 ? -6.549 -1.794 5.653 1.00 97.19 215 VAL A N 1
ATOM 1606 C CA . VAL A 1 215 ? -5.268 -1.251 6.142 1.00 97.19 215 VAL A CA 1
ATOM 1607 C C . VAL A 1 215 ? -5.495 -0.239 7.270 1.00 97.19 215 VAL A C 1
ATOM 1609 O O . VAL A 1 215 ? -4.830 -0.317 8.300 1.00 97.19 215 VAL A O 1
ATOM 1612 N N . ALA A 1 216 ? -6.462 0.669 7.125 1.00 96.31 216 ALA A N 1
ATOM 1613 C CA . ALA A 1 216 ? -6.805 1.634 8.168 1.00 96.31 216 ALA A CA 1
ATOM 1614 C C . ALA A 1 216 ? -7.304 0.949 9.456 1.00 96.31 216 ALA A C 1
ATOM 1616 O O . ALA A 1 216 ? -6.953 1.363 10.561 1.00 96.31 216 ALA A O 1
ATOM 1617 N N . HIS A 1 217 ? -8.073 -0.137 9.335 1.00 94.75 217 HIS A N 1
ATOM 1618 C CA . HIS A 1 217 ? -8.483 -0.965 10.468 1.00 94.75 217 HIS A CA 1
ATOM 1619 C C . HIS A 1 217 ? -7.306 -1.701 11.122 1.00 94.75 217 HIS A C 1
ATOM 1621 O O . HIS A 1 217 ? -7.253 -1.768 12.351 1.00 94.75 217 HIS A O 1
ATOM 1627 N N . GLU A 1 218 ? -6.358 -2.234 10.342 1.00 92.94 218 GLU A N 1
ATOM 1628 C CA . GLU A 1 218 ? -5.146 -2.872 10.873 1.00 92.94 218 GLU A CA 1
ATOM 1629 C C . GLU A 1 218 ? -4.288 -1.892 11.686 1.00 92.94 218 GLU A C 1
ATOM 1631 O O . GLU A 1 218 ? -3.752 -2.270 12.733 1.00 92.94 218 GLU A O 1
ATOM 1636 N N . GLU A 1 219 ? -4.162 -0.653 11.209 1.00 93.25 219 GLU A N 1
ATOM 1637 C CA . GLU A 1 219 ? -3.391 0.401 11.877 1.00 93.25 219 GLU A CA 1
ATOM 1638 C C . GLU A 1 219 ? -4.191 1.111 12.983 1.00 93.25 219 GLU A C 1
ATOM 1640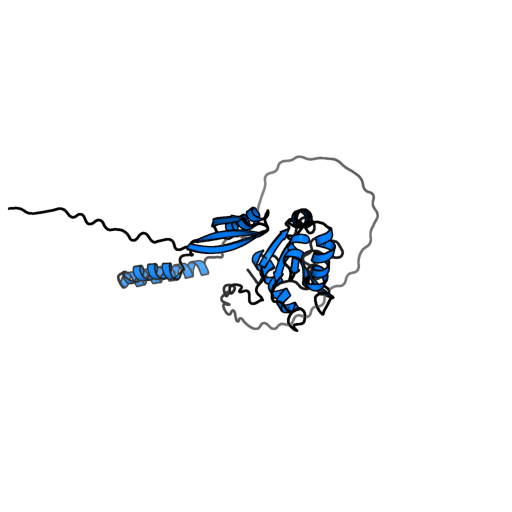 O O . GLU A 1 219 ? -3.617 1.725 13.884 1.00 93.25 219 GLU A O 1
ATOM 1645 N N . GLY A 1 220 ? -5.519 0.972 12.975 1.00 93.50 220 GLY A N 1
ATOM 1646 C CA . GLY A 1 220 ? -6.424 1.598 13.938 1.00 93.50 220 GLY A CA 1
ATOM 1647 C C . GLY A 1 220 ? -6.601 3.103 13.726 1.00 93.50 220 GLY A C 1
ATOM 1648 O O . GLY A 1 220 ? -7.046 3.795 14.641 1.00 93.50 220 GLY A O 1
ATOM 1649 N N . THR A 1 221 ? -6.249 3.617 12.547 1.00 95.00 221 THR A N 1
ATOM 1650 C CA . THR A 1 221 ? -6.383 5.030 12.183 1.00 95.00 221 THR A CA 1
ATOM 1651 C C . THR A 1 221 ? -6.598 5.193 10.678 1.00 95.00 221 THR A C 1
ATOM 1653 O O . THR A 1 221 ? -6.124 4.396 9.873 1.00 95.00 221 THR A O 1
ATOM 1656 N N . ALA A 1 222 ? -7.318 6.250 10.297 1.00 96.44 222 ALA A N 1
ATOM 1657 C CA . ALA A 1 222 ? -7.465 6.671 8.906 1.00 96.44 222 ALA A CA 1
ATOM 1658 C C . ALA A 1 222 ? -6.334 7.622 8.465 1.00 96.44 222 ALA A C 1
ATOM 1660 O O . ALA A 1 222 ? -6.250 7.945 7.282 1.00 96.44 222 ALA A O 1
ATOM 1661 N N . GLU A 1 223 ? -5.493 8.078 9.398 1.00 95.94 223 GLU A N 1
ATOM 1662 C CA . GLU A 1 223 ? -4.369 9.002 9.185 1.00 95.94 223 GLU A CA 1
ATOM 1663 C C . GLU A 1 223 ? -3.130 8.248 8.693 1.00 95.94 223 GLU A C 1
ATOM 1665 O O . GLU A 1 223 ? -2.111 8.137 9.368 1.00 95.94 223 GLU A O 1
ATOM 1670 N N . ILE A 1 224 ? -3.266 7.657 7.512 1.00 95.81 224 ILE A N 1
ATOM 1671 C CA . ILE A 1 224 ? -2.233 6.872 6.839 1.00 95.81 224 ILE A CA 1
ATOM 1672 C C . ILE A 1 224 ? -2.175 7.257 5.366 1.00 95.81 224 ILE A C 1
ATOM 1674 O O . ILE A 1 224 ? -3.098 7.864 4.816 1.00 95.81 224 ILE A O 1
ATOM 1678 N N . SER A 1 225 ? -1.105 6.840 4.703 1.00 96.94 225 SER A N 1
ATOM 1679 C CA . SER A 1 225 ? -1.000 6.856 3.250 1.00 96.94 225 SER A CA 1
ATOM 1680 C C . SER A 1 225 ? -1.017 5.435 2.711 1.00 96.94 225 SER A C 1
ATOM 1682 O O . SER A 1 225 ? -0.371 4.545 3.263 1.00 96.94 225 SER A O 1
ATOM 1684 N N . VAL A 1 226 ? -1.754 5.196 1.628 1.00 98.19 226 VAL A N 1
ATOM 1685 C CA . VAL A 1 226 ? -1.839 3.871 0.999 1.00 98.19 226 VAL A CA 1
ATOM 1686 C C . VAL A 1 226 ? -1.651 4.002 -0.504 1.00 98.19 226 VAL A C 1
ATOM 1688 O O . VAL A 1 226 ? -2.416 4.677 -1.187 1.00 98.19 226 VAL A O 1
ATOM 1691 N N . SER A 1 227 ? -0.642 3.324 -1.038 1.00 97.69 227 SER A N 1
ATOM 1692 C CA . SER A 1 227 ? -0.378 3.213 -2.471 1.00 97.69 227 SER A CA 1
ATOM 1693 C C . SER A 1 227 ? -0.753 1.816 -2.952 1.00 97.69 227 SER A C 1
ATOM 1695 O O . SER A 1 227 ? -0.125 0.834 -2.553 1.00 97.69 227 SER A O 1
ATOM 1697 N N . VAL A 1 228 ? -1.758 1.720 -3.823 1.00 97.44 228 VAL A N 1
ATOM 1698 C CA . VAL A 1 228 ? -2.274 0.443 -4.334 1.00 97.44 228 VAL A CA 1
ATOM 1699 C C . VAL A 1 228 ? -1.720 0.182 -5.731 1.00 97.44 228 VAL A C 1
ATOM 1701 O O . VAL A 1 228 ? -1.917 0.977 -6.654 1.00 97.44 228 VAL A O 1
ATOM 1704 N N . VAL A 1 229 ? -1.013 -0.938 -5.893 1.00 96.38 229 VAL A N 1
ATOM 1705 C CA . VAL A 1 229 ? -0.310 -1.301 -7.131 1.00 96.38 229 VAL A CA 1
ATOM 1706 C C . VAL A 1 229 ? -0.537 -2.763 -7.517 1.00 96.38 229 VAL A C 1
ATOM 1708 O O . VAL A 1 229 ? -0.838 -3.603 -6.671 1.00 96.38 229 VAL A O 1
ATOM 1711 N N . THR A 1 230 ? -0.347 -3.096 -8.794 1.00 95.69 230 THR A N 1
ATOM 1712 C CA . THR A 1 230 ? -0.519 -4.466 -9.315 1.00 95.69 230 THR A CA 1
ATOM 1713 C C . THR A 1 230 ? 0.786 -5.216 -9.562 1.00 95.69 230 THR A C 1
ATOM 1715 O O . THR A 1 230 ? 0.781 -6.445 -9.667 1.00 95.69 230 THR A O 1
ATOM 1718 N N .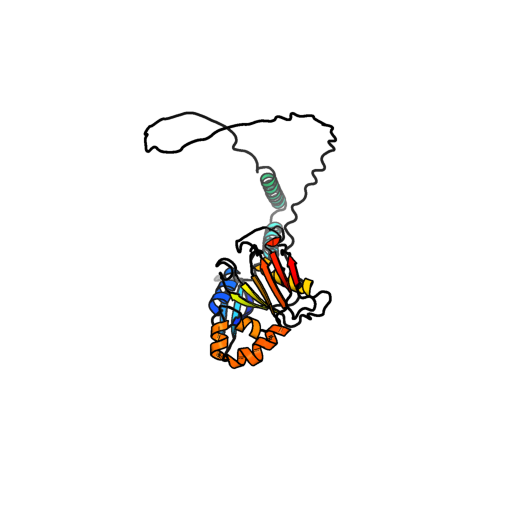 ASP A 1 231 ? 1.921 -4.511 -9.604 1.00 94.88 231 ASP A N 1
ATOM 1719 C CA . ASP A 1 231 ? 3.244 -5.108 -9.798 1.00 94.88 231 ASP A CA 1
ATOM 1720 C C . ASP A 1 231 ? 4.150 -4.830 -8.581 1.00 94.88 231 ASP A C 1
ATOM 1722 O O . ASP A 1 231 ? 4.309 -3.674 -8.173 1.00 94.88 231 ASP A O 1
ATOM 1726 N N . PRO A 1 232 ? 4.769 -5.867 -7.980 1.00 94.38 232 PRO A N 1
ATOM 1727 C CA . PRO A 1 232 ? 5.628 -5.700 -6.810 1.00 94.38 232 PRO A CA 1
ATOM 1728 C C . PRO A 1 232 ? 6.877 -4.852 -7.078 1.00 94.38 232 PRO A C 1
ATOM 1730 O O . PRO A 1 232 ? 7.417 -4.280 -6.134 1.00 94.38 232 PRO A O 1
ATOM 1733 N N . GLU A 1 233 ? 7.358 -4.766 -8.321 1.00 96.00 233 GLU A N 1
ATOM 1734 C CA . GLU A 1 233 ? 8.515 -3.935 -8.669 1.00 96.00 233 GLU A CA 1
ATOM 1735 C C . GLU A 1 233 ? 8.190 -2.442 -8.584 1.00 96.00 233 GLU A C 1
ATOM 1737 O O . GLU A 1 233 ? 9.080 -1.657 -8.269 1.00 96.00 233 GLU A O 1
ATOM 1742 N N . ILE A 1 234 ? 6.925 -2.049 -8.789 1.00 95.56 234 ILE A N 1
ATOM 1743 C CA . ILE A 1 234 ? 6.485 -0.660 -8.593 1.00 95.56 234 ILE A CA 1
ATOM 1744 C C . ILE A 1 234 ? 6.662 -0.283 -7.123 1.00 95.56 234 ILE A C 1
ATOM 1746 O O . ILE A 1 234 ? 7.337 0.696 -6.813 1.00 95.56 234 ILE A O 1
ATOM 1750 N N . ALA A 1 235 ? 6.107 -1.092 -6.217 1.00 93.94 235 ALA A N 1
ATOM 1751 C CA . ALA A 1 235 ? 6.230 -0.865 -4.781 1.00 93.94 235 ALA A CA 1
ATOM 1752 C C . ALA A 1 235 ? 7.690 -0.919 -4.313 1.00 93.94 235 ALA A C 1
ATOM 1754 O O . ALA A 1 235 ? 8.131 -0.043 -3.576 1.00 93.94 235 ALA A O 1
ATOM 1755 N N . ALA A 1 236 ? 8.462 -1.907 -4.779 1.00 92.12 236 ALA A N 1
ATOM 1756 C CA . ALA A 1 236 ? 9.865 -2.045 -4.402 1.00 92.12 236 ALA A CA 1
ATOM 1757 C C . ALA A 1 236 ? 10.711 -0.839 -4.844 1.00 92.12 236 ALA A C 1
ATOM 1759 O O . ALA A 1 236 ? 11.579 -0.401 -4.090 1.00 92.12 236 ALA A O 1
ATOM 1760 N N . TYR A 1 237 ? 10.454 -0.297 -6.039 1.00 95.31 237 TYR A N 1
ATOM 1761 C CA . TYR A 1 237 ? 11.140 0.886 -6.556 1.00 95.31 237 TYR A CA 1
ATOM 1762 C C . TYR A 1 237 ? 10.702 2.181 -5.862 1.00 95.31 237 TYR A C 1
ATOM 1764 O O . TYR A 1 237 ? 11.546 3.028 -5.570 1.00 95.31 237 TYR A O 1
ATOM 1772 N N . ARG A 1 238 ? 9.398 2.360 -5.622 1.00 93.50 238 ARG A N 1
ATOM 1773 C CA . ARG A 1 238 ? 8.844 3.632 -5.137 1.00 93.50 238 ARG A CA 1
ATOM 1774 C C . ARG A 1 238 ? 8.870 3.798 -3.629 1.00 93.50 238 ARG A C 1
ATOM 1776 O O . ARG A 1 238 ? 8.865 4.937 -3.171 1.00 93.50 238 ARG A O 1
ATOM 1783 N N . SER A 1 239 ? 8.931 2.700 -2.884 1.00 91.88 239 SER A N 1
ATOM 1784 C CA . SER A 1 239 ? 9.113 2.756 -1.439 1.00 91.88 239 SER A CA 1
ATOM 1785 C C . SER A 1 239 ? 10.415 3.469 -1.086 1.00 91.88 239 SER A C 1
ATOM 1787 O O . SER A 1 239 ? 11.482 3.163 -1.628 1.00 91.88 239 SER A O 1
ATOM 1789 N N . GLY A 1 240 ? 10.336 4.402 -0.140 1.00 85.81 240 GLY A N 1
ATOM 1790 C CA . GLY A 1 240 ? 11.497 5.105 0.397 1.00 85.81 240 GLY A CA 1
ATOM 1791 C C . GLY A 1 240 ? 12.504 4.158 1.055 1.00 85.81 240 GLY A C 1
ATOM 1792 O O . GLY A 1 240 ? 13.707 4.423 1.027 1.00 85.81 240 GLY A O 1
ATOM 1793 N N . VAL A 1 241 ? 12.042 3.025 1.598 1.00 81.19 241 VAL A N 1
ATOM 1794 C CA . VAL A 1 241 ? 12.904 2.063 2.295 1.00 81.19 241 VAL A CA 1
ATOM 1795 C C . VAL A 1 241 ? 13.568 1.044 1.365 1.00 81.19 241 VAL A C 1
ATOM 1797 O O . VAL A 1 241 ? 14.701 0.642 1.633 1.00 81.19 241 VAL A O 1
ATOM 1800 N N . THR A 1 242 ? 12.919 0.626 0.271 1.00 85.81 242 THR A N 1
ATOM 1801 C CA . THR A 1 242 ? 13.484 -0.377 -0.660 1.00 85.81 242 THR A CA 1
ATOM 1802 C C . THR A 1 242 ? 14.004 0.211 -1.966 1.00 85.81 242 THR A C 1
ATOM 1804 O O . THR A 1 242 ? 14.868 -0.402 -2.597 1.00 85.81 242 THR A O 1
ATOM 1807 N N . GLY A 1 243 ? 13.552 1.403 -2.358 1.00 88.69 243 GLY A N 1
ATOM 1808 C CA . GLY A 1 243 ? 13.805 1.979 -3.678 1.00 88.69 243 GLY A CA 1
ATOM 1809 C C . GLY A 1 243 ? 15.283 2.138 -4.002 1.00 88.69 243 GLY A C 1
ATOM 1810 O O . GLY A 1 243 ? 15.737 1.733 -5.071 1.00 88.69 243 GLY A O 1
ATOM 1811 N N . GLN A 1 244 ? 16.083 2.639 -3.056 1.00 86.81 244 GLN A N 1
ATOM 1812 C CA . GLN A 1 244 ? 17.523 2.797 -3.276 1.00 86.81 244 GLN A CA 1
ATOM 1813 C C . GLN A 1 244 ? 18.228 1.449 -3.497 1.00 86.81 244 GLN A C 1
ATOM 1815 O O . GLN A 1 244 ? 19.084 1.341 -4.377 1.00 86.81 244 GLN A O 1
ATOM 1820 N N . GLY A 1 245 ? 17.864 0.424 -2.719 1.00 87.19 245 GLY A N 1
ATOM 1821 C CA . GLY A 1 245 ? 18.395 -0.931 -2.881 1.00 87.19 245 GLY A CA 1
ATOM 1822 C C . GLY A 1 245 ? 18.001 -1.529 -4.228 1.00 87.19 245 GLY A C 1
ATOM 1823 O O . GLY A 1 245 ? 18.849 -2.077 -4.928 1.00 87.19 245 GLY A O 1
ATOM 1824 N N . PHE A 1 246 ? 16.747 -1.324 -4.631 1.00 92.00 246 PHE A N 1
ATOM 1825 C CA . PHE A 1 246 ? 16.226 -1.762 -5.919 1.00 92.00 246 PHE A CA 1
ATOM 1826 C C . PHE A 1 246 ? 16.993 -1.135 -7.096 1.00 92.00 246 PHE A C 1
ATOM 1828 O O . PHE A 1 246 ? 17.448 -1.848 -7.989 1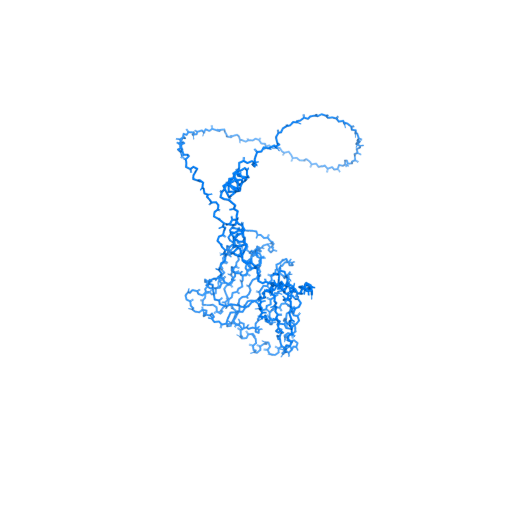.00 92.00 246 PHE A O 1
ATOM 1835 N N . VAL A 1 247 ? 17.215 0.188 -7.089 1.00 93.56 247 VAL A N 1
ATOM 1836 C CA . VAL A 1 247 ? 17.996 0.859 -8.148 1.00 93.56 247 VAL A CA 1
ATOM 1837 C C . VAL A 1 247 ? 19.456 0.408 -8.141 1.00 93.56 247 VAL A C 1
ATOM 1839 O O . VAL A 1 247 ? 20.044 0.232 -9.206 1.00 93.56 247 VAL A O 1
ATOM 1842 N N . ALA A 1 248 ? 20.055 0.197 -6.967 1.00 93.00 248 ALA A N 1
ATOM 1843 C CA . ALA A 1 248 ? 21.424 -0.303 -6.873 1.00 93.00 248 ALA A CA 1
ATOM 1844 C C . ALA A 1 248 ? 21.570 -1.731 -7.436 1.00 93.00 248 ALA A C 1
ATOM 1846 O O . ALA A 1 248 ? 22.605 -2.045 -8.022 1.00 93.00 248 ALA A O 1
ATOM 1847 N N . GLU A 1 249 ? 20.551 -2.578 -7.271 1.00 94.06 249 GLU A N 1
ATOM 1848 C CA . GLU A 1 249 ? 20.527 -3.956 -7.773 1.00 94.06 249 GLU A CA 1
ATOM 1849 C C . GLU A 1 249 ? 20.269 -4.027 -9.284 1.00 94.06 249 GLU A C 1
ATOM 1851 O O . GLU A 1 249 ? 20.987 -4.723 -10.003 1.00 94.06 249 GLU A O 1
ATOM 1856 N N . HIS A 1 250 ? 19.266 -3.299 -9.775 1.00 95.81 250 HIS A N 1
ATOM 1857 C CA . HIS A 1 250 ? 18.795 -3.420 -11.157 1.00 95.81 250 HIS A CA 1
ATOM 1858 C C . HIS A 1 250 ? 19.397 -2.384 -12.116 1.00 95.81 250 HIS A C 1
ATOM 1860 O O . HIS A 1 250 ? 19.438 -2.603 -13.327 1.00 95.81 250 HIS A O 1
ATOM 1866 N N . GLY A 1 251 ? 19.895 -1.267 -11.587 1.00 96.88 251 GLY A N 1
ATOM 1867 C CA . GLY A 1 251 ? 20.385 -0.134 -12.361 1.00 96.88 251 GLY A CA 1
ATOM 1868 C C . GLY A 1 251 ? 19.271 0.796 -12.850 1.00 96.88 251 GLY A C 1
ATOM 1869 O O . GLY A 1 251 ? 18.117 0.407 -13.037 1.00 96.88 251 GLY A O 1
ATOM 1870 N N . GLN A 1 252 ? 19.642 2.054 -13.094 1.00 97.31 252 GLN A N 1
ATOM 1871 C CA . GLN A 1 252 ? 18.708 3.096 -13.529 1.00 97.31 252 GLN A CA 1
ATOM 1872 C C . GLN A 1 252 ? 18.073 2.789 -14.898 1.00 97.31 252 GLN A C 1
ATOM 1874 O O . GLN A 1 252 ? 16.884 3.028 -15.086 1.00 97.31 252 GLN A O 1
ATOM 1879 N N . ASP A 1 253 ? 18.824 2.182 -15.823 1.00 98.12 253 ASP A N 1
ATOM 1880 C CA . ASP A 1 253 ? 18.300 1.805 -17.143 1.00 98.12 253 ASP A CA 1
ATOM 1881 C C . ASP A 1 253 ? 17.139 0.803 -17.039 1.00 98.12 253 ASP A C 1
ATOM 1883 O O . ASP A 1 253 ? 16.164 0.912 -17.783 1.00 98.12 253 ASP A O 1
ATOM 1887 N N . TYR A 1 254 ? 17.206 -0.149 -16.098 1.00 97.75 254 TYR A N 1
ATOM 1888 C CA . TYR A 1 254 ? 16.117 -1.098 -15.854 1.00 97.75 254 TYR A CA 1
ATOM 1889 C C . TYR A 1 254 ? 14.878 -0.383 -15.319 1.00 97.75 254 TYR A C 1
ATOM 1891 O O . TYR A 1 254 ? 13.769 -0.624 -15.790 1.00 97.75 254 TYR A O 1
ATOM 1899 N N . VAL A 1 255 ? 15.058 0.535 -14.369 1.00 96.94 255 VAL A N 1
ATOM 1900 C CA . VAL A 1 255 ? 13.957 1.347 -13.838 1.00 96.94 255 VAL A CA 1
ATOM 1901 C C . VAL A 1 255 ? 13.261 2.105 -14.964 1.00 96.94 255 VAL A C 1
ATOM 1903 O O . VAL A 1 255 ? 12.040 2.036 -15.093 1.00 96.94 255 VAL A O 1
ATOM 1906 N N . ASP A 1 256 ? 14.025 2.784 -15.817 1.00 95.75 256 ASP A N 1
ATOM 1907 C CA . ASP A 1 256 ? 13.460 3.626 -16.867 1.00 95.75 256 ASP A CA 1
ATOM 1908 C C . ASP A 1 256 ? 12.793 2.824 -17.992 1.00 95.75 256 ASP A C 1
ATOM 1910 O O . ASP A 1 256 ? 11.777 3.262 -18.533 1.00 95.75 256 ASP A O 1
ATOM 1914 N N . GLN A 1 257 ? 13.330 1.650 -18.334 1.00 97.19 257 GLN A N 1
ATOM 1915 C CA . GLN A 1 257 ? 12.830 0.837 -19.448 1.00 97.19 257 GLN A CA 1
ATOM 1916 C C . GLN A 1 257 ? 11.789 -0.208 -19.040 1.00 97.19 257 GLN A C 1
ATOM 1918 O O . GLN A 1 257 ? 10.998 -0.624 -19.883 1.00 97.19 257 GLN A O 1
ATOM 1923 N N . VAL A 1 258 ? 11.794 -0.655 -17.781 1.00 96.88 258 VAL A N 1
ATOM 1924 C CA . VAL A 1 258 ? 10.955 -1.766 -17.307 1.00 96.88 258 VAL A CA 1
ATOM 1925 C C . VAL A 1 258 ? 9.972 -1.308 -16.243 1.00 96.88 258 VAL A C 1
ATOM 1927 O O . VAL A 1 258 ? 8.774 -1.534 -16.399 1.00 96.88 258 VAL A O 1
ATOM 1930 N N . VAL A 1 259 ? 10.438 -0.639 -15.188 1.00 95.75 259 VAL A N 1
ATOM 1931 C CA . VAL A 1 259 ? 9.560 -0.266 -14.067 1.00 95.75 259 VAL A CA 1
ATOM 1932 C C . VAL A 1 259 ? 8.653 0.902 -14.433 1.00 95.75 259 VAL A C 1
ATOM 1934 O O . VAL A 1 259 ? 7.447 0.817 -14.234 1.00 95.75 259 VAL A O 1
ATOM 1937 N N . ARG A 1 260 ? 9.184 1.966 -15.039 1.00 93.50 260 ARG A N 1
ATOM 1938 C CA . ARG A 1 260 ? 8.402 3.165 -15.377 1.00 93.50 260 ARG A CA 1
ATOM 1939 C C . ARG A 1 260 ? 7.208 2.871 -16.308 1.00 93.50 260 ARG A C 1
ATOM 1941 O O . ARG A 1 260 ? 6.131 3.406 -16.049 1.00 93.50 260 ARG A O 1
ATOM 1948 N N . PRO A 1 261 ? 7.317 2.015 -17.347 1.00 94.62 261 PRO A N 1
ATOM 1949 C CA . PRO A 1 261 ? 6.141 1.576 -18.103 1.00 94.62 261 PRO A CA 1
ATOM 1950 C C . PRO A 1 261 ? 5.125 0.796 -17.262 1.00 94.62 261 PRO A C 1
ATOM 1952 O O . PRO A 1 261 ? 3.924 0.973 -17.453 1.00 94.62 261 PRO A O 1
ATOM 1955 N N . LYS A 1 262 ? 5.581 -0.036 -16.314 1.00 94.69 262 LYS A N 1
ATOM 1956 C CA . LYS A 1 262 ? 4.686 -0.743 -15.386 1.00 94.69 262 LYS A CA 1
ATOM 1957 C C . LYS A 1 262 ? 3.943 0.226 -14.474 1.00 94.69 262 LYS A C 1
ATOM 1959 O O . LYS A 1 262 ? 2.755 0.031 -14.269 1.00 94.69 262 LYS A O 1
ATOM 1964 N N . GLU A 1 263 ? 4.584 1.287 -13.977 1.00 92.69 263 GLU A N 1
ATOM 1965 C CA . GLU A 1 263 ? 3.913 2.297 -13.141 1.00 92.69 263 GLU A CA 1
ATOM 1966 C C . GLU A 1 263 ? 2.701 2.919 -13.845 1.00 92.69 263 GLU A C 1
ATOM 1968 O O . GLU A 1 263 ? 1.664 3.114 -13.221 1.00 92.69 263 GLU A O 1
ATOM 1973 N N . GLN A 1 264 ? 2.801 3.180 -15.152 1.00 88.50 264 GLN A N 1
ATOM 1974 C CA . GLN A 1 264 ? 1.704 3.769 -15.929 1.00 88.50 264 GLN A CA 1
ATOM 1975 C C . GLN A 1 264 ? 0.477 2.855 -16.026 1.00 88.50 264 GLN A C 1
ATOM 1977 O O . GLN A 1 264 ? -0.635 3.356 -16.146 1.00 88.50 264 GLN A O 1
ATOM 1982 N N . ALA A 1 265 ? 0.681 1.537 -15.990 1.00 89.44 265 ALA A N 1
ATOM 1983 C CA . ALA A 1 265 ? -0.375 0.541 -16.162 1.00 89.44 265 ALA A CA 1
ATOM 1984 C C . ALA A 1 265 ? -0.777 -0.168 -14.859 1.00 89.44 265 ALA A C 1
ATOM 1986 O O . ALA A 1 265 ? -1.801 -0.839 -14.819 1.00 89.44 265 ALA A O 1
ATOM 1987 N N . GLY A 1 266 ? 0.046 -0.079 -13.815 1.00 92.38 266 GLY A N 1
ATOM 1988 C CA . GLY A 1 266 ? -0.088 -0.882 -12.604 1.00 92.38 266 GLY A CA 1
ATOM 1989 C C . GLY A 1 266 ? -0.194 -0.080 -11.318 1.00 92.38 266 GLY A C 1
ATOM 1990 O O . GLY A 1 266 ? -0.259 -0.683 -10.253 1.00 92.38 266 GLY A O 1
ATOM 1991 N N . TYR A 1 267 ? -0.197 1.252 -11.386 1.00 93.06 267 TY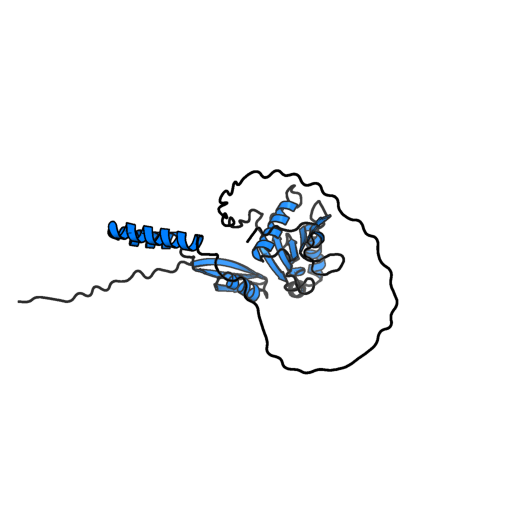R A N 1
ATOM 1992 C CA . TYR A 1 267 ? -0.464 2.100 -10.230 1.00 93.06 267 TYR A CA 1
ATOM 1993 C C . TYR A 1 267 ? -1.934 2.525 -10.244 1.00 93.06 267 TYR A C 1
ATOM 1995 O O . TYR A 1 267 ? -2.353 3.301 -11.098 1.00 93.06 267 TYR A O 1
ATOM 2003 N N . LEU A 1 268 ? -2.706 1.992 -9.298 1.00 94.56 268 LEU A N 1
ATOM 2004 C CA . LEU A 1 268 ? -4.165 2.056 -9.297 1.00 94.56 268 LEU A CA 1
ATOM 2005 C C . LEU A 1 268 ? -4.697 3.290 -8.567 1.00 94.56 268 LEU A C 1
ATOM 2007 O O . LEU A 1 268 ? -5.468 4.064 -9.132 1.00 94.56 268 LEU A O 1
ATOM 2011 N N . ALA A 1 269 ? -4.262 3.485 -7.324 1.00 96.38 269 ALA A N 1
ATOM 2012 C CA . ALA A 1 269 ? -4.734 4.575 -6.482 1.00 96.38 269 ALA A CA 1
ATOM 2013 C C . ALA A 1 269 ? -3.691 4.972 -5.440 1.00 96.38 269 ALA A C 1
ATOM 2015 O O . ALA A 1 269 ? -2.879 4.146 -5.006 1.00 96.38 269 ALA A O 1
ATOM 2016 N N . TRP A 1 270 ? -3.755 6.227 -5.013 1.00 96.19 270 TRP A N 1
ATOM 2017 C CA . TRP A 1 270 ? -3.029 6.729 -3.857 1.00 96.19 270 TRP A CA 1
ATOM 2018 C C . TRP A 1 270 ? -4.001 7.421 -2.905 1.00 96.19 270 TRP A C 1
ATOM 2020 O O . TRP A 1 270 ? -4.646 8.394 -3.279 1.00 96.19 270 TRP A O 1
ATOM 2030 N N . TYR A 1 271 ? -4.111 6.900 -1.689 1.00 97.38 271 TYR A N 1
ATOM 2031 C CA . TYR A 1 271 ? -4.878 7.499 -0.607 1.00 97.38 271 TYR A CA 1
ATOM 2032 C C . TYR A 1 271 ? -3.954 8.243 0.351 1.00 97.38 271 TYR A C 1
ATOM 2034 O O . TYR A 1 271 ? -2.902 7.715 0.716 1.00 97.38 271 TYR A O 1
ATOM 2042 N N . THR A 1 272 ? -4.382 9.426 0.784 1.00 96.62 272 THR A N 1
ATOM 2043 C CA . THR A 1 272 ? -3.780 10.166 1.896 1.00 96.62 272 THR A CA 1
ATOM 2044 C C . THR A 1 272 ? -4.892 10.586 2.845 1.00 96.62 272 THR A C 1
ATOM 2046 O O . THR A 1 272 ? -5.846 11.239 2.426 1.00 96.62 272 THR A O 1
ATOM 2049 N N . GLY A 1 273 ? -4.781 10.204 4.114 1.00 96.69 273 GLY A N 1
ATOM 2050 C CA . GLY A 1 273 ? -5.730 10.593 5.147 1.00 96.69 273 GLY A CA 1
ATOM 2051 C C . GLY A 1 273 ? -5.106 11.489 6.201 1.00 96.69 273 GLY A C 1
ATOM 2052 O O . GLY A 1 273 ? -3.992 11.239 6.640 1.00 96.69 273 GLY A O 1
ATOM 2053 N N . GLY A 1 274 ? -5.848 12.495 6.647 1.00 93.50 274 GLY A N 1
ATOM 2054 C CA . GLY A 1 274 ? -5.443 13.376 7.736 1.00 93.50 274 GLY A CA 1
ATOM 2055 C C . GLY A 1 274 ? -4.525 14.528 7.331 1.00 93.50 274 GLY A C 1
ATOM 2056 O O . GLY A 1 274 ? -3.973 15.163 8.219 1.00 93.50 274 GLY A O 1
ATOM 2057 N N . VAL A 1 275 ? -4.347 14.819 6.036 1.00 91.12 275 VAL A N 1
ATOM 2058 C CA . VAL A 1 275 ? -3.501 15.931 5.562 1.00 91.12 275 VAL A CA 1
ATOM 2059 C C . VAL A 1 275 ? -4.318 16.879 4.698 1.00 91.12 275 VAL A C 1
ATOM 2061 O O . VAL A 1 275 ? -4.839 16.484 3.661 1.00 91.12 275 VAL A O 1
ATOM 2064 N N . ASP A 1 276 ? -4.410 18.146 5.101 1.00 87.81 276 ASP A N 1
ATOM 2065 C CA . ASP A 1 276 ? -5.064 19.168 4.286 1.00 87.81 276 ASP A CA 1
ATOM 2066 C C . ASP A 1 276 ? -4.198 19.487 3.051 1.00 87.81 276 ASP A C 1
ATOM 2068 O O . ASP A 1 276 ? -3.043 19.912 3.195 1.00 87.81 276 ASP A O 1
ATOM 2072 N N . PRO A 1 277 ? -4.724 19.329 1.825 1.00 79.69 277 PRO A N 1
ATOM 2073 C CA . PRO A 1 277 ? -3.928 19.497 0.611 1.00 79.69 277 PRO A CA 1
ATOM 2074 C C . PRO A 1 277 ? -3.516 20.956 0.353 1.00 79.69 277 PRO A C 1
ATOM 2076 O O . PRO A 1 277 ? -2.589 21.214 -0.419 1.00 79.69 277 PRO A O 1
ATOM 2079 N N . SER A 1 278 ? -4.194 21.928 0.973 1.00 83.62 278 SER A N 1
ATOM 2080 C CA . SER A 1 278 ? -3.941 23.357 0.792 1.00 83.62 278 SER A CA 1
ATOM 2081 C C . SER A 1 278 ? -2.913 23.910 1.776 1.00 83.62 278 SER A C 1
ATOM 2083 O O . SER A 1 278 ? -2.051 24.692 1.366 1.00 83.62 278 SER A O 1
ATOM 2085 N N . SER A 1 279 ? -2.975 23.504 3.048 1.00 86.81 279 SER A N 1
ATOM 2086 C CA . SER A 1 279 ? -2.025 23.946 4.074 1.00 86.81 279 SER A CA 1
ATOM 2087 C C . SER A 1 279 ? -0.825 23.016 4.223 1.00 86.81 279 SER A C 1
ATOM 2089 O O . SER A 1 279 ? 0.222 23.475 4.675 1.00 86.81 279 SER A O 1
ATOM 2091 N N . GLN A 1 280 ? -0.940 21.754 3.791 1.00 83.62 280 GLN A N 1
ATOM 2092 C CA . GLN A 1 280 ? 0.026 20.689 4.083 1.00 83.62 280 GLN A CA 1
ATOM 2093 C C . GLN A 1 280 ? 0.224 20.494 5.592 1.00 83.62 280 GLN A C 1
ATOM 2095 O O . GLN A 1 280 ? 1.341 20.289 6.061 1.00 83.62 280 GLN A O 1
ATOM 2100 N N . GLU A 1 281 ? -0.864 20.583 6.354 1.00 87.00 281 GLU A N 1
ATOM 2101 C CA . GLU A 1 281 ? -0.888 20.349 7.798 1.00 87.00 281 GLU A CA 1
ATOM 2102 C C . GLU A 1 281 ? -1.845 19.203 8.130 1.00 87.00 281 GLU A C 1
ATOM 2104 O O . GLU A 1 281 ? -2.752 18.890 7.350 1.00 87.00 281 GLU A O 1
ATOM 2109 N N . LEU A 1 282 ? -1.660 18.597 9.306 1.00 87.50 282 LEU A N 1
ATOM 2110 C CA . LEU A 1 282 ? -2.596 17.600 9.806 1.00 87.50 282 LEU 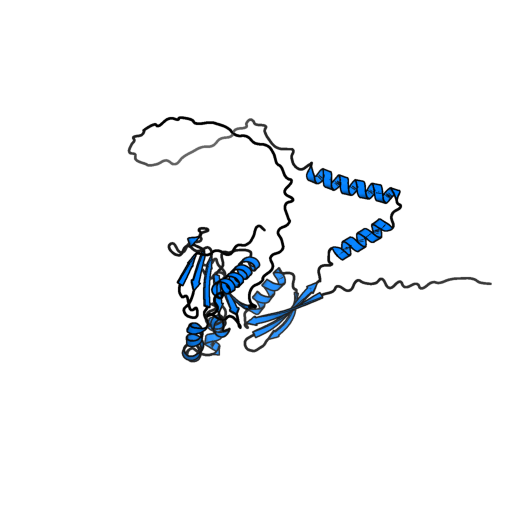A CA 1
ATOM 2111 C C . LEU A 1 282 ? -3.983 18.211 10.018 1.00 87.50 282 LEU A C 1
ATOM 2113 O O . LEU A 1 282 ? -4.122 19.316 10.547 1.00 87.50 282 LEU A O 1
ATOM 2117 N N . SER A 1 283 ? -5.018 17.484 9.613 1.00 90.75 283 SER A N 1
ATOM 2118 C CA . SER A 1 283 ? -6.399 17.948 9.691 1.00 90.75 283 SER A CA 1
ATOM 2119 C C . SER A 1 283 ? -7.368 16.779 9.796 1.00 90.75 283 SER A C 1
ATOM 2121 O O . SER A 1 283 ? -7.250 15.787 9.086 1.00 90.75 283 SER A O 1
ATOM 2123 N N . GLU A 1 284 ? -8.383 16.928 10.644 1.00 91.25 284 GLU A N 1
ATOM 2124 C CA . GLU A 1 284 ? -9.478 15.958 10.772 1.00 91.25 284 GLU A CA 1
ATOM 2125 C C . GLU A 1 284 ? -10.654 16.261 9.829 1.00 91.25 284 GLU A C 1
ATOM 2127 O O . GLU A 1 284 ? -11.663 15.553 9.847 1.00 91.25 284 GLU A O 1
ATOM 2132 N N . SER A 1 285 ? -10.566 17.330 9.027 1.00 93.56 285 SER A N 1
ATOM 2133 C CA . SER A 1 285 ? -11.644 17.721 8.113 1.00 93.56 285 SER A CA 1
ATOM 2134 C C . SER A 1 285 ? -11.845 16.687 7.004 1.00 93.56 285 SER A C 1
ATOM 2136 O O . SER A 1 285 ? -10.886 16.062 6.566 1.00 93.56 285 SER A O 1
ATOM 2138 N N . ASP A 1 286 ? -13.062 16.563 6.474 1.00 92.00 286 ASP A N 1
ATOM 2139 C CA . ASP A 1 286 ? -13.349 15.614 5.384 1.00 92.00 286 ASP A CA 1
ATOM 2140 C C . ASP A 1 286 ? -12.481 15.847 4.133 1.00 92.00 286 ASP A C 1
ATOM 2142 O O . ASP A 1 286 ? -12.187 14.908 3.403 1.00 92.00 286 ASP A O 1
ATOM 2146 N N . ALA A 1 287 ? -12.031 17.086 3.900 1.00 91.75 287 ALA A N 1
ATOM 2147 C CA . ALA A 1 287 ? -11.144 17.441 2.790 1.00 91.75 287 ALA A CA 1
ATOM 2148 C C . ALA A 1 287 ? -9.691 16.969 2.980 1.00 91.75 287 ALA A C 1
ATOM 2150 O O . ALA A 1 287 ? -8.900 17.056 2.049 1.00 91.75 287 ALA A O 1
ATOM 2151 N N . ALA A 1 288 ? -9.336 16.496 4.176 1.00 94.88 288 ALA A N 1
ATOM 2152 C CA . ALA A 1 288 ? -8.017 15.958 4.489 1.00 94.88 288 ALA A CA 1
ATOM 2153 C C . ALA A 1 288 ? -7.889 14.459 4.161 1.00 94.88 288 ALA A C 1
ATOM 2155 O O . ALA A 1 288 ? -6.860 13.850 4.449 1.00 94.88 288 ALA A O 1
ATOM 2156 N N . TYR A 1 289 ? -8.948 13.847 3.622 1.00 97.12 289 TYR A N 1
ATOM 2157 C CA . TYR A 1 289 ? -9.002 12.432 3.274 1.00 97.12 289 TYR A CA 1
ATOM 2158 C C . TYR A 1 289 ? -9.343 12.299 1.798 1.00 97.12 289 TYR A C 1
ATOM 2160 O O . TYR A 1 289 ? -10.489 12.500 1.393 1.00 97.12 289 TYR A O 1
ATOM 2168 N N . GLU A 1 290 ? -8.340 11.968 0.995 1.00 96.00 290 GLU A N 1
ATOM 2169 C CA . GLU A 1 290 ? -8.479 11.915 -0.453 1.00 96.00 290 GLU A CA 1
ATOM 2170 C C . GLU A 1 290 ? -7.936 10.617 -1.043 1.00 96.00 290 GLU A C 1
ATOM 2172 O O . GLU A 1 290 ? -6.927 10.067 -0.594 1.00 96.00 290 GLU A O 1
ATOM 2177 N N . VAL A 1 291 ? -8.614 10.141 -2.085 1.00 97.00 291 VAL A N 1
ATOM 2178 C CA . VAL A 1 291 ? -8.135 9.097 -2.985 1.00 97.00 291 VAL A CA 1
ATOM 2179 C C . VAL A 1 291 ? -7.879 9.733 -4.343 1.00 97.00 291 VAL A C 1
ATOM 2181 O O . VAL A 1 291 ? -8.785 10.262 -4.990 1.00 97.00 291 VAL A O 1
ATOM 2184 N N . LEU A 1 292 ? -6.630 9.662 -4.786 1.00 94.94 292 LEU A N 1
ATOM 2185 C CA . LEU A 1 292 ? -6.231 9.973 -6.146 1.00 94.94 292 LEU A CA 1
ATOM 2186 C C . LEU A 1 292 ? -6.271 8.696 -6.989 1.00 94.94 292 LEU A C 1
ATOM 2188 O O . LEU A 1 292 ? -5.434 7.802 -6.831 1.00 94.94 292 LEU A O 1
ATOM 2192 N N . TRP A 1 293 ? -7.216 8.643 -7.920 1.00 94.38 293 TRP A N 1
ATOM 2193 C CA . TRP A 1 293 ? -7.341 7.600 -8.932 1.00 94.38 293 TRP A CA 1
ATOM 2194 C C . TRP A 1 293 ? -6.365 7.876 -10.075 1.00 94.38 293 TRP A C 1
ATOM 2196 O O . TRP A 1 293 ? -6.394 8.936 -10.710 1.00 94.38 293 TRP A O 1
ATOM 2206 N N . LEU A 1 294 ? -5.448 6.939 -10.311 1.00 86.38 294 LEU A N 1
ATOM 2207 C CA . LEU A 1 294 ? -4.330 7.115 -11.240 1.00 86.38 294 LEU A CA 1
ATOM 2208 C C . LEU A 1 294 ? -4.652 6.552 -12.633 1.00 86.38 294 LEU A C 1
ATOM 2210 O O . LEU A 1 294 ? -5.616 5.808 -12.772 1.00 86.38 294 LEU A O 1
ATOM 2214 N N . PRO A 1 295 ? -3.875 6.887 -13.686 1.00 69.06 295 PRO A N 1
ATOM 2215 C CA . PRO A 1 295 ? -4.237 6.605 -15.083 1.00 69.06 295 PRO A CA 1
ATOM 2216 C C . PRO A 1 295 ? -4.420 5.132 -15.458 1.00 69.06 295 PRO A C 1
ATOM 2218 O O . PRO A 1 295 ? -4.933 4.854 -16.536 1.00 69.06 295 PRO A O 1
ATOM 2221 N N . ALA A 1 296 ? -3.967 4.199 -14.618 1.00 64.81 296 ALA A N 1
ATOM 2222 C CA . ALA A 1 296 ? -4.276 2.786 -14.802 1.00 64.81 296 ALA A CA 1
ATOM 2223 C C . ALA A 1 296 ? -5.758 2.468 -14.526 1.00 64.81 296 ALA A C 1
ATOM 2225 O O . ALA A 1 296 ? -6.234 1.423 -14.954 1.00 64.81 296 ALA A O 1
ATOM 2226 N N . SER A 1 297 ? -6.469 3.349 -13.817 1.00 59.44 297 SER A N 1
ATOM 2227 C CA . SER A 1 297 ? -7.924 3.324 -13.681 1.00 59.44 297 SER A CA 1
ATOM 2228 C C . SER A 1 297 ? -8.588 3.984 -14.890 1.00 59.44 297 SER A C 1
ATOM 2230 O O . SER A 1 297 ? -8.091 4.982 -15.419 1.00 59.44 297 SER A O 1
ATOM 2232 N N . ASP A 1 298 ? -9.745 3.467 -15.298 1.00 66.62 298 ASP A N 1
ATOM 2233 C CA . ASP A 1 298 ? -10.562 4.083 -16.352 1.00 66.62 298 ASP A CA 1
ATOM 2234 C C . ASP A 1 298 ? -11.222 5.411 -15.903 1.00 66.62 298 ASP A C 1
ATOM 2236 O O . ASP A 1 298 ? -11.784 6.142 -16.725 1.00 66.62 298 ASP A O 1
ATOM 2240 N N . SER A 1 299 ? -11.086 5.762 -14.617 1.00 66.31 299 SER A N 1
ATOM 2241 C CA . SER A 1 299 ? -11.653 6.946 -13.961 1.00 66.31 299 SER A CA 1
ATOM 2242 C C . SER A 1 299 ? -10.577 7.778 -13.241 1.00 66.31 299 SER A C 1
ATOM 2244 O O . SER A 1 299 ? -10.639 7.946 -12.024 1.00 66.31 299 SER A O 1
ATOM 2246 N N . PRO A 1 300 ? -9.572 8.340 -13.943 1.00 81.62 300 PRO A N 1
ATOM 2247 C CA . PRO A 1 300 ? -8.586 9.186 -13.284 1.00 81.62 300 PRO A CA 1
ATOM 2248 C C . PRO A 1 300 ? -9.275 10.407 -12.666 1.00 81.62 300 PRO A C 1
ATOM 2250 O O . PRO A 1 300 ? -10.043 11.111 -13.328 1.00 81.62 300 PRO A O 1
ATOM 2253 N N . GLY A 1 301 ? -8.992 10.682 -11.398 1.00 89.25 301 GLY A N 1
ATOM 2254 C CA . GLY A 1 301 ? -9.742 11.681 -10.652 1.00 89.25 301 GLY A CA 1
ATOM 2255 C C . GLY A 1 301 ? -9.336 11.770 -9.193 1.00 89.25 301 GLY A C 1
ATOM 2256 O O . GLY A 1 301 ? -8.536 10.983 -8.702 1.00 89.25 301 GLY A O 1
ATOM 2257 N N . LEU A 1 302 ? -9.894 12.766 -8.516 1.00 93.12 302 LEU A N 1
ATOM 2258 C CA . LEU A 1 302 ? -9.738 12.960 -7.084 1.00 93.12 302 LEU A CA 1
ATOM 2259 C C . LEU A 1 302 ? -11.096 12.754 -6.423 1.00 93.12 302 LEU A C 1
ATOM 2261 O O . LEU A 1 302 ? -12.092 13.333 -6.865 1.00 93.12 302 LEU A O 1
ATOM 2265 N N . GLU A 1 303 ? -11.122 11.969 -5.358 1.00 94.88 303 GLU A N 1
ATOM 2266 C CA . GLU A 1 303 ? -12.302 11.749 -4.536 1.00 94.88 303 GLU A CA 1
ATOM 2267 C C . GLU A 1 303 ? -11.986 12.064 -3.075 1.00 94.88 303 GLU A C 1
ATOM 2269 O O . GLU A 1 303 ? -11.019 11.543 -2.530 1.00 94.88 303 GLU A O 1
ATOM 2274 N N . ASN A 1 304 ? -12.830 12.870 -2.425 1.00 96.44 304 ASN A N 1
ATOM 2275 C CA . ASN A 1 304 ? -12.772 13.040 -0.974 1.00 96.44 304 ASN A CA 1
ATOM 2276 C C . ASN A 1 304 ? -13.525 11.888 -0.314 1.00 96.44 304 ASN A C 1
ATOM 2278 O O . ASN A 1 304 ? -14.743 11.768 -0.471 1.00 96.44 304 ASN A O 1
ATOM 2282 N N . TRP A 1 305 ? -12.802 11.043 0.407 1.00 97.06 305 TRP A N 1
ATOM 2283 C CA . TRP A 1 305 ? -13.353 9.855 1.037 1.00 97.06 305 TRP A CA 1
ATOM 2284 C C . TRP A 1 305 ? -12.494 9.427 2.227 1.00 97.06 305 TRP A C 1
ATOM 2286 O O . TRP A 1 305 ? -11.273 9.335 2.123 1.00 97.06 305 TRP A O 1
ATOM 2296 N N . LYS A 1 306 ? -13.153 9.115 3.348 1.00 97.25 306 LYS A N 1
ATOM 2297 C CA . LYS A 1 306 ? -12.535 8.652 4.596 1.00 97.25 306 LYS A CA 1
ATOM 2298 C C . LYS A 1 306 ? -13.015 7.230 4.922 1.00 97.25 306 LYS A C 1
ATOM 2300 O O . LYS A 1 306 ? -14.232 7.019 4.979 1.00 97.25 306 LYS A O 1
ATOM 2305 N N . PRO A 1 307 ? -12.116 6.261 5.183 1.00 96.31 307 PRO A N 1
ATOM 2306 C CA . PRO A 1 307 ? -12.514 4.932 5.626 1.00 96.31 307 PRO A CA 1
ATOM 2307 C C . PRO A 1 307 ? -13.193 5.005 7.000 1.00 96.31 307 PRO A C 1
ATOM 2309 O O . PRO A 1 307 ? -12.774 5.744 7.893 1.00 96.31 307 PRO A O 1
ATOM 2312 N N . SER A 1 308 ? -14.258 4.224 7.179 1.00 93.06 308 SER A N 1
ATOM 2313 C CA . SER A 1 308 ? -14.922 4.088 8.477 1.00 93.06 308 SER A CA 1
ATOM 2314 C C . SER A 1 308 ? -14.191 3.046 9.315 1.00 93.06 308 SER A C 1
ATOM 2316 O O . SER A 1 308 ? -14.012 1.931 8.847 1.00 93.06 308 SER A O 1
ATOM 2318 N N . LEU A 1 309 ? -13.817 3.391 10.549 1.00 88.50 309 LEU A N 1
ATOM 2319 C CA . LEU A 1 309 ? -13.141 2.474 11.479 1.00 88.50 309 LEU A CA 1
ATOM 2320 C C . LEU A 1 309 ? -14.112 1.719 12.407 1.00 88.50 309 LEU A C 1
ATOM 2322 O O . LEU A 1 309 ? -13.679 0.934 13.247 1.00 88.50 309 LEU A O 1
ATOM 2326 N N . GLY A 1 310 ? -15.425 1.938 12.265 1.00 79.88 310 GLY A N 1
ATOM 2327 C CA . GLY A 1 310 ? -16.419 1.483 13.242 1.00 79.88 310 GLY A CA 1
ATOM 2328 C C . GLY A 1 310 ? -16.282 2.182 14.605 1.00 79.88 310 GLY A C 1
ATOM 2329 O O . GLY A 1 310 ? -15.350 2.948 14.845 1.00 79.88 310 GLY A O 1
ATOM 2330 N N . ALA A 1 311 ? -17.246 1.961 15.501 1.00 55.59 311 ALA A N 1
ATOM 2331 C CA . ALA A 1 311 ? -17.090 2.333 16.906 1.00 55.59 311 ALA A CA 1
ATOM 2332 C C . ALA A 1 311 ? -16.323 1.204 17.607 1.00 55.59 311 ALA A C 1
ATOM 2334 O O . ALA A 1 311 ? -16.874 0.116 17.781 1.00 55.59 311 ALA A O 1
ATOM 2335 N N . SER A 1 312 ? -15.055 1.454 17.931 1.00 46.03 312 SER A N 1
ATOM 2336 C CA . SER A 1 312 ? -14.224 0.576 18.767 1.00 46.03 312 SER A CA 1
ATOM 2337 C C . SER A 1 312 ? -14.727 0.499 20.205 1.00 46.03 312 SER A C 1
ATOM 2339 O O . SER A 1 312 ? -15.203 1.539 20.719 1.00 46.03 312 SER A O 1
#

Secondary structure (DSSP, 8-state):
-------------------EEEEEEEEETT-HHHHHHHHHHTT-EEEEEEE-SSEEEEEEEEEPP--HHHHHHHHHHHHHTS-HHHHHHHHHHHHHHHHHHHHSS-------------------------------------------------------PPPPPP---S---EEEEEEEEEETTTEEEEEEE-SS--TTSTTHHHHHHHHHHHHHHHHT-S--EEEEES-HHHHHHHSTTTHHHHHHHH-HHHIIIIIHHHHHHHEEEEEEESB-TTT-SB--SGGGEEEEE-TTSSS-EEEE--------

Radius of gyration: 32.29 Å; chains: 1; bounding box: 66×119×76 Å

Sequence (312 aa):
MGDRDEMGAGGRAAAGETQYETKVVQAIRGTEKRAEAKWRKQGWELVSQDPGTLRTQMTFRRTKPKTLGTYLAQGYTAFRGLRPKTQRVVAAAVGGLLLVLVTGGIVAATLGDDDSADTASTPTATAAAPTQESAAPSTVTLEAAEESAEDTAAEEERAVAEPEPYTYAGPDYETVAVDEDVILGELDQHWVLVRSLDASAEDFEDQVKLIIADVAHEEGTAEISVSVVTDPEIAAYRSGVTGQGFVAEHGQDYVDQVVRPKEQAGYLAWYTGGVDPSSQELSESDAAYEVLWLPASDSPGLENWKPSLGAS

pLDDT: mean 73.34, std 23.47, range [28.06, 98.19]

Foldseek 3Di:
DDDDDDDPPPPPPPPPDFDKDKDKDKAFPPCVVVVQVLCVVVQWAWDDWDDDDGIIITMIMHTDPPDVVNVVVVVVVVLVPDDPVVNVVVVVVVVVVVVCVVVVDDDDDDDDDDDDDDDDDDDDDDDDDDDDDDDDDDDDDDDDDDDDDDDDDPPPPPPPPDPDDDDQDAADKDFHDWAALDQVRHAIETEIEGADQDLPDPCRVVNVLSVLLVVCLSVVHQQHKYWYWHDVLLVQCPHPSRNVVSCVVQPPVCCVPPVVVRCQQTGAKMWHAQAQPPPSDGDPDLNRTWIQGGNNHPDGDIDRDTHDNPDD

Organism: NCBI:txid2283195